Protein AF-A0A1G6QMT1-F1 (afdb_monomer)

Mean predicted aligned error: 10.09 Å

Foldseek 3Di:
DPWPWDQDPVPRFIFGPQPVPDDLPPPDFQKAKDWQDWPPDPDGHLVPPDADFCPDPDPVDDLVNLVVLLVVLVVCVVVVDVVSLLVNLQSQQLNDGPVCNSVSLVVNQVVQQPDDDPRHRQQPTKTKMKIFGDVLLVCLLCVLVVVVVCVVDVCVVVCVVVVVCPPPPPDNVCNVCVVVVSAALDHCLLCLCVQLVPPPWGQWGWYDDHRMIMIIGSLATDGNDDQDDPDPVLVPPFPDRQDPPPPPPPSDGVVVSVVSVRVSSVVVSVVSSQLSDQQNQADPVSGGDSVVSNVSSVVSSVVSVVSSVLSHVSRDPVSVVVDPDDD

Organism: NCBI:txid168276

Structure (mmCIF, N/CA/C/O backbone):
data_AF-A0A1G6QMT1-F1
#
_entry.id   AF-A0A1G6QMT1-F1
#
loop_
_atom_site.group_PDB
_atom_site.id
_atom_site.type_symbol
_atom_site.label_atom_id
_atom_site.label_alt_id
_atom_site.label_comp_id
_atom_site.label_asym_id
_atom_site.label_entity_id
_atom_site.label_seq_id
_atom_site.pdbx_PDB_ins_code
_atom_site.Cartn_x
_atom_site.Cartn_y
_atom_site.Cartn_z
_atom_site.occupancy
_atom_site.B_iso_or_equiv
_atom_site.auth_seq_id
_atom_site.auth_comp_id
_atom_site.auth_asym_id
_atom_site.auth_atom_id
_atom_site.pdbx_PDB_model_num
ATOM 1 N N . MET A 1 1 ? 13.697 -14.774 -17.673 1.00 39.81 1 MET A N 1
ATOM 2 C CA . MET A 1 1 ? 13.373 -13.445 -18.239 1.00 39.81 1 MET A CA 1
ATOM 3 C C . MET A 1 1 ? 12.528 -13.641 -19.491 1.00 39.81 1 MET A C 1
ATOM 5 O O . MET A 1 1 ? 12.946 -14.382 -20.365 1.00 39.81 1 MET A O 1
ATOM 9 N N . GLY A 1 2 ? 11.320 -13.078 -19.556 1.00 44.38 2 GLY A N 1
ATOM 10 C CA . GLY A 1 2 ? 10.372 -13.292 -20.667 1.00 44.38 2 GLY A CA 1
ATOM 11 C C . GLY A 1 2 ? 10.434 -12.242 -21.781 1.00 44.38 2 GLY A C 1
ATOM 12 O O . GLY A 1 2 ? 9.455 -12.088 -22.502 1.00 44.38 2 GLY A O 1
ATOM 13 N N . LEU A 1 3 ? 11.529 -11.483 -21.877 1.00 52.19 3 LEU A N 1
ATOM 14 C CA . LEU A 1 3 ? 11.734 -10.463 -22.904 1.00 52.19 3 LEU A CA 1
ATOM 15 C C . LEU A 1 3 ? 12.542 -11.085 -24.049 1.00 52.19 3 LEU A C 1
ATOM 17 O O . LEU A 1 3 ? 13.695 -11.460 -23.856 1.00 52.19 3 LEU A O 1
ATOM 21 N N . HIS A 1 4 ? 11.943 -11.219 -25.233 1.00 58.94 4 HIS A N 1
ATOM 22 C CA . HIS A 1 4 ? 12.642 -11.649 -26.451 1.00 58.94 4 HIS A CA 1
ATOM 23 C C . HIS A 1 4 ? 13.266 -10.431 -27.156 1.00 58.94 4 HIS A C 1
ATOM 25 O O . HIS A 1 4 ? 12.912 -10.110 -28.290 1.00 58.94 4 HIS A O 1
ATOM 31 N N . GLY A 1 5 ? 14.149 -9.720 -26.449 1.00 63.34 5 GLY A N 1
ATOM 32 C CA . GLY A 1 5 ? 14.930 -8.608 -26.996 1.00 63.34 5 GLY A CA 1
ATOM 33 C C . GLY A 1 5 ? 16.307 -9.077 -27.465 1.00 63.34 5 GLY A C 1
ATOM 34 O O . GLY A 1 5 ? 16.935 -9.904 -26.803 1.00 63.34 5 GLY A O 1
ATOM 35 N N . ARG A 1 6 ? 16.783 -8.558 -28.599 1.00 70.00 6 ARG A N 1
ATOM 36 C CA . ARG A 1 6 ? 18.160 -8.734 -29.080 1.00 70.00 6 ARG A CA 1
ATOM 37 C C . ARG A 1 6 ? 18.739 -7.360 -29.391 1.00 70.00 6 ARG A C 1
ATOM 39 O O . ARG A 1 6 ? 18.113 -6.586 -30.103 1.00 70.00 6 ARG A O 1
ATOM 46 N N . GLN A 1 7 ? 19.934 -7.074 -28.887 1.00 69.00 7 GLN A N 1
ATOM 47 C CA . GLN A 1 7 ? 20.657 -5.874 -29.289 1.00 69.00 7 GLN A CA 1
ATOM 48 C C . GLN A 1 7 ? 21.131 -6.030 -30.740 1.00 69.00 7 GLN A C 1
ATOM 50 O O . GLN A 1 7 ? 21.736 -7.049 -31.094 1.00 69.00 7 GLN A O 1
ATOM 55 N N . ASP A 1 8 ? 20.814 -5.054 -31.582 1.00 71.94 8 ASP A N 1
ATOM 56 C CA . ASP A 1 8 ? 21.337 -4.953 -32.935 1.00 71.94 8 ASP A CA 1
ATOM 57 C C . ASP A 1 8 ? 22.810 -4.507 -32.860 1.00 71.94 8 ASP A C 1
ATOM 59 O O . ASP A 1 8 ? 23.100 -3.410 -32.378 1.00 71.94 8 ASP A O 1
ATOM 63 N N . PRO A 1 9 ? 23.762 -5.343 -33.312 1.00 65.31 9 PRO A N 1
ATOM 64 C CA . PRO A 1 9 ? 25.188 -5.048 -33.205 1.00 65.31 9 PRO A CA 1
ATOM 65 C C . PRO A 1 9 ? 25.651 -3.898 -34.110 1.00 65.31 9 PRO A C 1
ATOM 67 O O . PRO A 1 9 ? 26.757 -3.401 -33.919 1.00 65.31 9 PRO A O 1
ATOM 70 N N . SER A 1 10 ? 24.849 -3.492 -35.099 1.00 68.81 10 SER A N 1
ATOM 71 C CA . SER A 1 10 ? 25.200 -2.421 -36.040 1.00 68.81 10 SER A CA 1
ATOM 72 C C . SER A 1 10 ? 24.786 -1.034 -35.547 1.00 68.81 10 SER A C 1
ATOM 74 O O . SER A 1 10 ? 25.504 -0.062 -35.764 1.00 68.81 10 SER A O 1
ATOM 76 N N . THR A 1 11 ? 23.652 -0.951 -34.852 1.00 73.50 11 THR A N 1
ATOM 77 C CA . THR A 1 11 ? 23.083 0.305 -34.345 1.00 73.50 11 THR A CA 1
ATOM 78 C C . THR A 1 11 ? 23.279 0.479 -32.840 1.00 73.50 11 THR A C 1
ATOM 80 O O . THR A 1 11 ? 23.123 1.582 -32.327 1.00 73.50 11 THR A O 1
ATOM 83 N N . GLY A 1 12 ? 23.600 -0.599 -32.116 1.00 73.62 12 GLY A N 1
ATOM 84 C CA . GLY A 1 12 ? 23.639 -0.622 -30.653 1.00 73.62 12 GLY A CA 1
ATOM 85 C C . GLY A 1 12 ? 22.251 -0.606 -29.999 1.00 73.62 12 GLY A C 1
ATOM 86 O O . GLY A 1 12 ? 22.160 -0.723 -28.776 1.00 73.62 12 GLY A O 1
ATOM 87 N N . LEU A 1 13 ? 21.176 -0.507 -30.790 1.00 71.94 13 LEU A N 1
ATOM 88 C CA . LEU A 1 13 ? 19.800 -0.401 -30.313 1.00 71.94 13 LEU A CA 1
ATOM 89 C C . LEU A 1 13 ? 19.229 -1.768 -29.920 1.00 71.94 13 LEU A C 1
ATOM 91 O O . LEU A 1 13 ? 19.586 -2.807 -30.475 1.00 71.94 13 LEU A O 1
ATOM 95 N N . TRP A 1 14 ? 18.303 -1.781 -28.962 1.00 73.06 14 TRP A N 1
ATOM 96 C CA . TRP A 1 14 ? 17.579 -2.994 -28.584 1.00 73.06 14 TRP A CA 1
ATOM 97 C C . TRP A 1 14 ? 16.384 -3.210 -29.513 1.00 73.06 14 TRP A C 1
ATOM 99 O O . TRP A 1 14 ? 15.388 -2.490 -29.429 1.00 73.06 14 TRP A O 1
ATOM 109 N N . ALA A 1 15 ? 16.462 -4.237 -30.359 1.00 67.56 15 ALA A N 1
ATOM 110 C CA . ALA A 1 15 ? 15.329 -4.714 -31.136 1.00 67.56 15 ALA A CA 1
ATOM 111 C C . ALA A 1 15 ? 14.490 -5.651 -30.262 1.00 67.56 15 ALA A C 1
ATOM 113 O O . ALA A 1 15 ? 14.956 -6.709 -29.816 1.00 67.56 15 ALA A O 1
ATOM 114 N N . ILE A 1 16 ? 13.242 -5.275 -30.005 1.00 68.00 16 ILE A N 1
ATOM 115 C CA . ILE A 1 16 ? 12.288 -6.127 -29.297 1.00 68.00 16 ILE A CA 1
ATOM 116 C C . ILE A 1 16 ? 11.383 -6.730 -30.358 1.00 68.00 16 ILE A C 1
ATOM 118 O O . ILE A 1 16 ? 10.778 -6.005 -31.141 1.00 68.00 16 ILE A O 1
ATOM 122 N N . ARG A 1 17 ? 11.317 -8.067 -30.437 1.00 62.12 17 ARG A N 1
ATOM 123 C CA . ARG A 1 17 ? 10.408 -8.699 -31.398 1.00 62.12 17 ARG A CA 1
ATOM 124 C C . ARG A 1 17 ? 8.986 -8.272 -31.084 1.00 62.12 17 ARG A C 1
ATOM 126 O O . ARG A 1 17 ? 8.471 -8.586 -30.011 1.00 62.12 17 ARG A O 1
ATOM 133 N N . ASP A 1 18 ? 8.382 -7.611 -32.057 1.00 50.91 18 ASP A N 1
ATOM 134 C CA . ASP A 1 18 ? 7.022 -7.131 -31.968 1.00 50.91 18 ASP A CA 1
ATOM 135 C C . ASP A 1 18 ? 6.084 -8.329 -31.797 1.00 50.91 18 ASP A C 1
ATOM 137 O O . ASP A 1 18 ? 5.982 -9.213 -32.655 1.00 50.91 18 ASP A O 1
ATOM 141 N N . THR A 1 19 ? 5.451 -8.425 -30.632 1.00 50.41 19 THR A N 1
ATOM 142 C CA . THR A 1 19 ? 4.500 -9.500 -30.330 1.00 50.41 19 THR A CA 1
ATOM 143 C C . THR A 1 19 ? 3.077 -8.999 -30.508 1.00 50.41 19 THR A C 1
ATOM 145 O O . THR A 1 19 ? 2.226 -9.236 -29.659 1.00 50.41 19 THR A O 1
ATOM 148 N N . ILE A 1 20 ? 2.800 -8.378 -31.662 1.00 47.97 20 ILE A N 1
ATOM 149 C CA . ILE A 1 20 ? 1.477 -7.859 -32.071 1.00 47.97 20 ILE A CA 1
ATOM 150 C C . ILE A 1 20 ? 0.352 -8.918 -31.930 1.00 47.97 20 ILE A C 1
ATOM 152 O O . ILE A 1 20 ? -0.824 -8.578 -31.871 1.00 47.97 20 ILE A O 1
ATOM 156 N N . TYR A 1 21 ? 0.685 -10.211 -31.798 1.00 43.28 21 TYR A N 1
ATOM 157 C CA . TYR A 1 21 ? -0.275 -11.316 -31.679 1.00 43.28 21 TYR A CA 1
ATOM 158 C C . TYR A 1 21 ? -0.189 -12.177 -30.411 1.00 43.28 21 TYR A C 1
ATOM 160 O O . TYR A 1 21 ? -0.854 -13.219 -30.351 1.00 43.28 21 TYR A O 1
ATOM 168 N N . ARG A 1 22 ? 0.569 -11.810 -29.366 1.00 44.41 22 ARG A N 1
ATOM 169 C CA . ARG A 1 22 ? 0.393 -12.533 -28.095 1.00 44.41 22 ARG A CA 1
ATOM 170 C C . ARG A 1 22 ? -0.903 -12.058 -27.449 1.00 44.41 22 ARG A C 1
ATOM 172 O O . ARG A 1 22 ? -0.971 -10.954 -26.923 1.00 44.41 22 ARG A O 1
ATOM 179 N N . ARG A 1 23 ? -1.922 -12.934 -27.431 1.00 45.25 23 ARG A N 1
ATOM 180 C CA . ARG A 1 23 ? -2.990 -12.847 -26.420 1.00 45.25 23 ARG A CA 1
ATOM 181 C C . ARG A 1 23 ? -2.307 -12.558 -25.077 1.00 45.25 23 ARG A C 1
ATOM 183 O O . ARG A 1 23 ? -1.314 -13.246 -24.805 1.00 45.25 23 ARG A O 1
ATOM 190 N N . PRO A 1 24 ? -2.800 -11.594 -24.271 1.00 49.00 24 PRO A N 1
ATOM 191 C CA . PRO A 1 24 ? -2.249 -11.339 -22.947 1.00 49.00 24 PRO A CA 1
ATOM 192 C C . PRO A 1 24 ? -2.094 -12.695 -22.279 1.00 49.00 24 PRO A C 1
ATOM 194 O O . PRO A 1 24 ? -3.071 -13.446 -22.218 1.00 49.00 24 PRO A O 1
ATOM 197 N N . SER A 1 25 ? -0.864 -13.091 -21.937 1.00 46.66 25 SER A N 1
ATOM 198 C CA . SER A 1 25 ? -0.653 -14.439 -21.426 1.00 46.66 25 SER A CA 1
ATOM 199 C C . SER A 1 25 ? -1.450 -14.536 -20.134 1.00 46.66 25 SER A C 1
ATOM 201 O O . SER A 1 25 ? -1.063 -13.958 -19.121 1.00 46.66 25 SER A O 1
ATOM 203 N N . THR A 1 26 ? -2.560 -15.263 -20.172 1.00 50.44 26 THR A N 1
ATOM 204 C CA . THR A 1 26 ? -3.472 -15.505 -19.049 1.00 50.44 26 THR A CA 1
ATOM 205 C C . THR A 1 26 ? -2.805 -16.271 -17.907 1.00 50.44 26 THR A C 1
ATOM 207 O O . THR A 1 26 ? -3.453 -16.623 -16.931 1.00 50.44 26 THR A O 1
ATOM 210 N N . THR A 1 27 ? -1.516 -16.583 -18.024 1.00 57.94 27 THR A N 1
ATOM 211 C CA . THR A 1 27 ? -0.855 -17.577 -17.195 1.00 57.94 27 THR A CA 1
ATOM 212 C C . THR A 1 27 ? -0.189 -17.023 -15.945 1.00 57.94 27 THR A C 1
ATOM 214 O O . THR A 1 27 ? 0.014 -17.814 -15.032 1.00 57.94 27 THR A O 1
ATOM 217 N N . ARG A 1 28 ? 0.152 -15.725 -15.844 1.00 75.88 28 ARG A N 1
ATOM 218 C CA . ARG A 1 28 ? 0.701 -15.174 -14.587 1.00 75.88 28 ARG A CA 1
ATOM 219 C C . ARG A 1 28 ? 0.412 -13.688 -14.391 1.00 75.88 28 ARG A C 1
ATOM 221 O O . ARG A 1 28 ? 0.932 -12.873 -15.154 1.00 75.88 28 ARG A O 1
ATOM 228 N N . LYS A 1 29 ? -0.317 -13.381 -13.318 1.00 89.62 29 LYS A N 1
ATOM 229 C CA . LYS A 1 29 ? -0.587 -12.027 -12.823 1.00 89.62 29 LYS A CA 1
ATOM 230 C C . LYS A 1 29 ? 0.722 -11.299 -12.479 1.00 89.62 29 LYS A C 1
ATOM 232 O O . LYS A 1 29 ? 1.699 -11.936 -12.081 1.00 89.62 29 LYS A O 1
ATOM 237 N N . LEU A 1 30 ? 0.762 -9.994 -12.714 1.00 91.19 30 LEU A N 1
ATOM 238 C CA . LEU A 1 30 ? 1.803 -9.059 -12.279 1.00 91.19 30 LEU A CA 1
ATOM 239 C C . LEU A 1 30 ? 1.462 -8.443 -10.922 1.00 91.19 30 LEU A C 1
ATOM 241 O O . LEU A 1 30 ? 2.374 -8.110 -10.169 1.00 91.19 30 LEU A O 1
ATOM 245 N N . VAL A 1 31 ? 0.169 -8.309 -10.629 1.00 93.19 31 VAL A N 1
ATOM 246 C CA . VAL A 1 31 ? -0.351 -7.898 -9.324 1.00 93.19 31 VAL A CA 1
ATOM 247 C C . VAL A 1 31 ? -1.424 -8.884 -8.887 1.00 93.19 31 VAL A C 1
ATOM 249 O O . VAL A 1 31 ? -2.298 -9.256 -9.674 1.00 93.19 31 VAL A O 1
ATOM 252 N N . GLU A 1 32 ? -1.382 -9.310 -7.633 1.00 94.56 32 GLU A N 1
ATOM 253 C CA . GLU A 1 32 ? -2.393 -10.196 -7.067 1.00 94.56 32 GLU A CA 1
ATOM 254 C C . GLU A 1 32 ? -2.820 -9.752 -5.670 1.00 94.56 32 GLU A C 1
ATOM 256 O O . GLU A 1 32 ? -2.065 -9.110 -4.947 1.00 94.56 32 GLU A O 1
ATOM 261 N N . ALA A 1 33 ? -4.058 -10.088 -5.314 1.00 95.50 33 ALA A N 1
ATOM 262 C CA . ALA A 1 33 ? -4.591 -9.949 -3.972 1.00 95.50 33 ALA A CA 1
ATOM 263 C C . ALA A 1 33 ? -4.901 -11.340 -3.419 1.00 95.50 33 ALA A C 1
ATOM 265 O O . ALA A 1 33 ? -5.398 -12.216 -4.136 1.00 95.50 33 ALA A O 1
ATOM 266 N N . LYS A 1 34 ? -4.588 -11.544 -2.141 1.00 95.81 34 LYS A N 1
ATOM 267 C CA . LYS A 1 34 ? -4.913 -12.743 -1.367 1.00 95.81 34 LYS A CA 1
ATOM 268 C C . LYS A 1 34 ? -5.550 -12.309 -0.059 1.00 95.81 34 LYS A C 1
ATOM 270 O O . LYS A 1 34 ? -5.013 -11.452 0.633 1.00 95.81 34 LYS A O 1
ATOM 275 N N . THR A 1 35 ? -6.670 -12.915 0.314 1.00 96.88 35 THR A N 1
ATOM 276 C CA . THR A 1 35 ? -7.230 -12.716 1.657 1.00 96.88 35 THR A CA 1
ATOM 277 C C . THR A 1 35 ? -6.522 -13.660 2.622 1.00 96.88 35 THR A C 1
ATOM 279 O O . THR A 1 35 ? -6.545 -14.872 2.420 1.00 96.88 35 THR A O 1
ATOM 282 N N . LEU A 1 36 ? -5.877 -13.096 3.641 1.00 97.44 36 LEU A N 1
ATOM 283 C CA . LEU A 1 36 ? -5.118 -13.828 4.653 1.00 97.44 36 LEU A CA 1
ATOM 284 C C . LEU A 1 36 ? -6.015 -14.231 5.822 1.00 97.44 36 LEU A C 1
ATOM 286 O O . LEU A 1 36 ? -5.960 -15.361 6.286 1.00 97.44 36 LEU A O 1
ATOM 290 N N . ALA A 1 37 ? -6.864 -13.322 6.293 1.00 97.25 37 ALA A N 1
ATOM 291 C CA . ALA A 1 37 ? -7.776 -13.579 7.400 1.00 97.25 37 ALA A CA 1
ATOM 292 C C . ALA A 1 37 ? -9.065 -12.788 7.195 1.00 97.25 37 ALA A C 1
ATOM 294 O O . ALA A 1 37 ? -9.025 -11.644 6.753 1.00 97.25 37 ALA A O 1
ATOM 295 N N . ALA A 1 38 ? -10.211 -13.391 7.490 1.00 95.25 38 ALA A N 1
ATOM 296 C CA . ALA A 1 38 ? -11.500 -12.713 7.453 1.00 95.25 38 ALA A CA 1
ATOM 297 C C . ALA A 1 38 ? -12.540 -13.510 8.256 1.00 95.25 38 ALA A C 1
ATOM 299 O O . ALA A 1 38 ? -12.370 -14.722 8.405 1.00 95.25 38 ALA A O 1
ATOM 300 N N . PRO A 1 39 ? -13.649 -12.893 8.706 1.00 92.44 39 PRO A N 1
ATOM 301 C CA . PRO A 1 39 ? -14.692 -13.590 9.462 1.00 92.44 39 PRO A CA 1
ATOM 302 C C . PRO A 1 39 ? -15.373 -14.724 8.683 1.00 92.44 39 PRO A C 1
ATOM 304 O O . PRO A 1 39 ? -15.884 -15.664 9.282 1.00 92.44 39 PRO A O 1
ATOM 307 N N . TRP A 1 40 ? -15.387 -14.638 7.347 1.00 92.50 40 TRP A N 1
ATOM 308 C CA . TRP A 1 40 ? -15.987 -15.645 6.462 1.00 92.50 40 TRP A CA 1
ATOM 309 C C . TRP A 1 40 ? -15.009 -16.737 6.011 1.00 92.50 40 TRP A C 1
ATOM 311 O O . TRP A 1 40 ? -15.414 -17.665 5.308 1.00 92.50 40 TRP A O 1
ATOM 321 N N . LEU A 1 41 ? -13.725 -16.637 6.367 1.00 92.62 41 LEU A N 1
ATOM 322 C CA . LEU A 1 41 ? -12.754 -17.692 6.094 1.00 92.62 41 LEU A CA 1
ATOM 323 C C . LEU A 1 41 ? -12.788 -18.742 7.201 1.00 92.62 41 LEU A C 1
ATOM 325 O O . LEU A 1 41 ? -12.988 -18.434 8.371 1.00 92.62 41 LEU A O 1
ATOM 329 N N . ARG A 1 42 ? -12.570 -20.002 6.812 1.00 92.19 42 ARG A N 1
ATOM 330 C CA . ARG A 1 42 ? -12.505 -21.121 7.756 1.00 92.19 42 ARG A CA 1
ATOM 331 C C . ARG A 1 42 ? -11.281 -21.024 8.665 1.00 92.19 42 ARG A C 1
ATOM 333 O O . ARG A 1 42 ? -11.404 -21.252 9.860 1.00 92.19 42 ARG A O 1
ATOM 340 N N . ASP A 1 43 ? -10.137 -20.694 8.071 1.00 94.06 43 ASP A N 1
ATOM 341 C CA . ASP A 1 43 ? -8.836 -20.659 8.728 1.00 94.06 43 ASP A CA 1
ATOM 342 C C . ASP A 1 43 ? -8.078 -19.396 8.297 1.00 94.06 43 ASP A C 1
ATOM 344 O O . ASP A 1 43 ? -8.199 -18.948 7.151 1.00 94.06 43 ASP A O 1
ATOM 348 N N . GLU A 1 44 ? -7.297 -18.831 9.217 1.00 96.44 44 GLU A N 1
ATOM 349 C CA . GLU A 1 44 ? -6.362 -17.736 8.945 1.00 96.44 44 GLU A CA 1
ATOM 350 C C . GLU A 1 44 ? -5.137 -18.308 8.197 1.00 96.44 44 GLU A C 1
ATOM 352 O O . GLU A 1 44 ? -4.607 -19.359 8.557 1.00 96.44 44 GLU A O 1
ATOM 357 N N . ARG A 1 45 ? -4.712 -17.650 7.116 1.00 95.88 45 ARG A N 1
ATOM 358 C CA . ARG A 1 45 ? -3.743 -18.136 6.119 1.00 95.88 45 ARG A CA 1
ATOM 359 C C . ARG A 1 45 ? -2.545 -17.200 5.960 1.00 95.88 45 ARG A C 1
ATOM 361 O O . ARG A 1 45 ? -2.194 -16.789 4.854 1.00 95.88 45 ARG A O 1
ATOM 368 N N . PHE A 1 46 ? -1.921 -16.831 7.077 1.00 95.94 46 PHE A N 1
ATOM 369 C CA . PHE A 1 46 ? -0.707 -16.003 7.071 1.00 95.94 46 PHE A CA 1
ATOM 370 C C . PHE A 1 46 ? 0.501 -16.725 6.441 1.00 95.94 46 PHE A C 1
ATOM 372 O O . PHE A 1 46 ? 1.411 -16.067 5.951 1.00 95.94 46 PHE A O 1
ATOM 379 N N . ASP A 1 47 ? 0.441 -18.058 6.316 1.00 93.31 47 ASP A N 1
ATOM 380 C CA . ASP A 1 47 ? 1.390 -18.886 5.556 1.00 93.31 47 ASP A CA 1
ATOM 381 C C . ASP A 1 47 ? 1.491 -18.511 4.067 1.00 93.31 47 ASP A C 1
ATOM 383 O O . ASP A 1 47 ? 2.450 -18.882 3.398 1.00 93.31 47 ASP A O 1
ATOM 387 N N . LEU A 1 48 ? 0.505 -17.783 3.531 1.00 92.06 48 LEU A N 1
ATOM 388 C CA . LEU A 1 48 ? 0.494 -17.319 2.142 1.00 92.06 48 LEU A CA 1
ATOM 389 C C . LEU A 1 48 ? 1.323 -16.048 1.908 1.00 92.06 48 LEU A C 1
ATOM 391 O O . LEU A 1 48 ? 1.380 -15.570 0.768 1.00 92.06 48 LEU A O 1
ATOM 395 N N . ILE A 1 49 ? 1.918 -15.477 2.960 1.00 91.88 49 ILE A N 1
ATOM 396 C CA . ILE A 1 49 ? 2.834 -14.344 2.847 1.00 91.88 49 ILE A CA 1
ATOM 397 C C . ILE A 1 49 ? 4.163 -14.861 2.298 1.00 91.88 49 ILE A C 1
ATOM 399 O O . ILE A 1 49 ? 5.013 -15.359 3.024 1.00 91.88 49 ILE A O 1
ATOM 403 N N . ASP A 1 50 ? 4.310 -14.722 0.986 1.00 88.25 50 ASP A N 1
ATOM 404 C CA . ASP A 1 50 ? 5.531 -15.003 0.240 1.00 88.25 50 ASP A CA 1
ATOM 405 C C . ASP A 1 50 ? 5.963 -13.696 -0.426 1.00 88.25 50 ASP A C 1
ATOM 407 O O . ASP A 1 50 ? 5.489 -13.334 -1.509 1.00 88.25 50 ASP A O 1
ATOM 411 N N . LEU A 1 51 ? 6.756 -12.916 0.307 1.00 84.06 51 LEU A N 1
ATOM 412 C CA . LEU A 1 51 ? 7.297 -11.642 -0.146 1.00 84.06 51 LEU A CA 1
ATOM 413 C C . LEU A 1 51 ? 8.818 -11.752 -0.243 1.00 84.06 51 LEU A C 1
ATOM 415 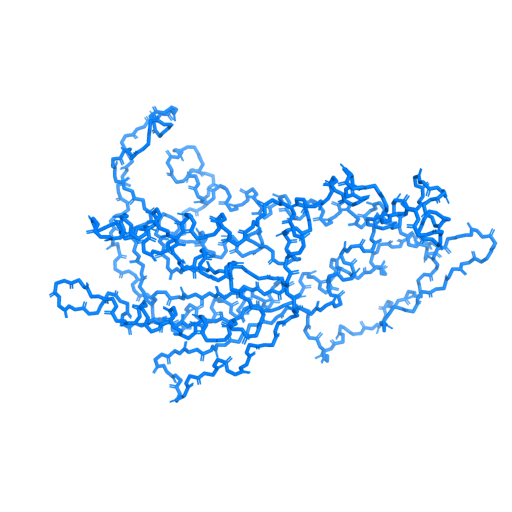O O . LEU A 1 51 ? 9.437 -12.408 0.594 1.00 84.06 51 LEU A O 1
ATOM 419 N N . PRO A 1 52 ? 9.433 -11.108 -1.246 1.00 78.38 52 PRO A N 1
ATOM 420 C CA . PRO A 1 52 ? 10.878 -11.086 -1.353 1.00 78.38 52 PRO A CA 1
ATOM 421 C C . PRO A 1 52 ? 11.494 -10.376 -0.141 1.00 78.38 52 PRO A C 1
ATOM 423 O O . PRO A 1 52 ? 10.856 -9.485 0.434 1.00 78.38 52 PRO A O 1
ATOM 426 N N . PRO A 1 53 ? 12.732 -10.748 0.219 1.00 76.12 53 PRO A N 1
ATOM 427 C CA . PRO A 1 53 ? 13.414 -10.148 1.345 1.00 76.12 53 PRO A CA 1
ATOM 428 C C . PRO A 1 53 ? 13.577 -8.633 1.160 1.00 76.12 53 PRO A C 1
ATOM 430 O O . PRO A 1 53 ? 13.895 -8.150 0.068 1.00 76.12 53 PRO A O 1
ATOM 433 N N . GLN A 1 54 ? 13.319 -7.899 2.235 1.00 70.88 54 GLN A N 1
ATOM 434 C CA . GLN A 1 54 ? 13.450 -6.460 2.405 1.00 70.88 54 GLN A CA 1
ATOM 435 C C . GLN A 1 54 ? 14.343 -6.180 3.621 1.00 70.88 54 GLN A C 1
ATOM 437 O O . GLN A 1 54 ? 14.087 -5.244 4.376 1.00 70.88 54 GLN A O 1
ATOM 442 N N . ASP A 1 55 ? 15.389 -6.970 3.847 1.00 58.38 55 ASP A N 1
ATOM 443 C CA . ASP A 1 55 ? 16.458 -6.558 4.750 1.00 58.38 55 ASP A CA 1
ATOM 444 C C . ASP A 1 55 ? 17.062 -5.248 4.207 1.00 58.38 55 ASP A C 1
ATOM 446 O O . ASP A 1 55 ? 17.804 -5.202 3.223 1.00 58.38 55 ASP A O 1
ATOM 450 N N . LEU A 1 56 ? 16.595 -4.140 4.786 1.00 50.41 56 LEU A N 1
ATOM 451 C CA . LEU A 1 56 ? 16.879 -2.782 4.353 1.00 50.41 56 LEU A CA 1
ATOM 452 C C . LEU A 1 56 ? 18.343 -2.459 4.663 1.00 50.41 56 LEU A C 1
ATOM 454 O O . LEU A 1 56 ? 18.667 -2.064 5.777 1.00 50.41 56 LEU A O 1
ATOM 458 N N . GLU A 1 57 ? 19.212 -2.470 3.657 1.00 49.38 57 GLU A N 1
ATOM 459 C CA . GLU A 1 57 ? 20.434 -1.651 3.682 1.00 49.38 57 GLU A CA 1
ATOM 460 C C . GLU A 1 57 ? 20.083 -0.189 3.329 1.00 49.38 57 GLU A C 1
ATOM 462 O O . GLU A 1 57 ? 20.657 0.415 2.424 1.00 49.38 57 GLU A O 1
ATOM 467 N N . SER A 1 58 ? 19.068 0.387 3.989 1.00 52.56 58 SER A N 1
ATOM 468 C CA . SER A 1 58 ? 18.742 1.807 3.832 1.00 52.56 58 SER A CA 1
ATOM 469 C C . SER A 1 58 ? 19.442 2.602 4.932 1.00 52.56 58 SER A C 1
ATOM 471 O O . SER A 1 58 ? 19.069 2.461 6.097 1.00 52.56 58 SER A O 1
ATOM 473 N N . PRO A 1 59 ? 20.402 3.488 4.609 1.00 48.53 59 PRO A N 1
ATOM 474 C CA . PRO A 1 59 ? 21.080 4.298 5.622 1.00 48.53 59 PRO A CA 1
ATOM 475 C C . PRO A 1 59 ? 20.137 5.264 6.364 1.00 48.53 59 PRO A C 1
ATOM 477 O O . PRO A 1 59 ? 20.527 5.825 7.383 1.00 48.53 59 PRO A O 1
ATOM 480 N N . ALA A 1 60 ? 18.905 5.459 5.877 1.00 54.22 60 ALA A N 1
ATOM 481 C CA . ALA A 1 60 ? 17.917 6.358 6.471 1.00 54.22 60 ALA A CA 1
ATOM 482 C C . ALA A 1 60 ? 17.018 5.708 7.542 1.00 54.22 60 ALA A C 1
ATOM 484 O O . ALA A 1 60 ? 16.375 6.433 8.297 1.00 54.22 60 ALA A O 1
ATOM 485 N N . ALA A 1 61 ? 16.939 4.376 7.614 1.00 65.44 61 ALA A N 1
ATOM 486 C CA . ALA A 1 61 ? 16.017 3.676 8.510 1.00 65.44 61 ALA A CA 1
ATOM 487 C C . ALA A 1 61 ? 16.758 2.587 9.297 1.00 65.44 61 ALA A C 1
ATOM 489 O O . ALA A 1 61 ? 16.855 1.447 8.849 1.00 65.44 61 ALA A O 1
ATOM 490 N N . THR A 1 62 ? 17.305 2.955 10.460 1.00 75.62 62 THR A N 1
ATOM 491 C CA . THR A 1 62 ? 17.987 2.012 11.357 1.00 75.62 62 THR A CA 1
ATOM 492 C C . THR A 1 62 ? 16.997 1.310 12.290 1.00 75.62 62 THR A C 1
ATOM 494 O O . THR A 1 62 ? 15.885 1.793 12.517 1.00 75.62 62 THR A O 1
ATOM 497 N N . GLU A 1 63 ? 17.399 0.170 12.858 1.00 81.25 63 GLU A N 1
ATOM 498 C CA . GLU A 1 63 ? 16.598 -0.557 13.855 1.00 81.25 63 GLU A CA 1
ATOM 499 C C . GLU A 1 63 ? 16.291 0.341 15.069 1.00 81.25 63 GLU A C 1
ATOM 501 O O . GLU A 1 63 ? 15.152 0.384 15.537 1.00 81.25 63 GLU A O 1
ATOM 506 N N . GLU A 1 64 ? 17.252 1.170 15.495 1.00 85.56 64 GLU A N 1
ATOM 507 C CA . GLU A 1 64 ? 17.064 2.125 16.592 1.00 85.56 64 GLU A CA 1
ATOM 508 C C . GLU A 1 64 ? 16.022 3.206 16.276 1.00 85.56 64 GLU A C 1
ATOM 510 O O . GLU A 1 64 ? 15.268 3.597 17.170 1.00 85.56 64 GLU A O 1
ATOM 515 N N . ALA A 1 65 ? 15.951 3.675 15.024 1.00 85.56 65 ALA A N 1
ATOM 516 C CA . ALA A 1 65 ? 14.964 4.668 14.602 1.00 85.56 65 ALA A CA 1
ATOM 517 C C . ALA A 1 65 ? 13.537 4.099 14.668 1.00 85.56 65 ALA A C 1
ATOM 519 O O . ALA A 1 65 ? 12.627 4.760 15.173 1.00 85.56 65 ALA A O 1
ATOM 520 N N . PHE A 1 66 ? 13.343 2.848 14.232 1.00 87.06 66 PHE A N 1
ATOM 521 C CA . PHE A 1 66 ? 12.057 2.163 14.388 1.00 87.06 66 PHE A CA 1
ATOM 522 C C . PHE A 1 66 ? 11.703 1.945 15.861 1.00 87.06 66 PHE A C 1
ATOM 524 O O . PHE A 1 66 ? 10.550 2.136 16.242 1.00 87.06 66 PHE A O 1
ATOM 531 N N . ASP A 1 67 ? 12.668 1.592 16.709 1.00 90.00 67 ASP A N 1
ATOM 532 C CA . ASP A 1 67 ? 12.428 1.405 18.143 1.00 90.00 67 ASP A CA 1
ATOM 533 C C . ASP A 1 67 ? 12.115 2.711 18.883 1.00 90.00 67 ASP A C 1
ATOM 535 O O . ASP A 1 67 ? 11.334 2.720 19.840 1.00 90.00 67 ASP A O 1
ATOM 539 N N . GLU A 1 68 ? 12.702 3.832 18.467 1.00 91.25 68 GLU A N 1
ATOM 540 C CA . GLU A 1 68 ? 12.329 5.159 18.959 1.00 91.25 68 GLU A CA 1
ATOM 541 C C . GLU A 1 68 ? 10.911 5.548 18.541 1.00 91.25 68 GLU A C 1
ATOM 543 O O . GLU A 1 68 ? 10.104 5.928 19.398 1.00 91.25 68 GLU A O 1
ATOM 548 N N . GLU A 1 69 ? 10.575 5.368 17.265 1.00 91.94 69 GLU A N 1
ATOM 549 C CA . GLU A 1 69 ? 9.237 5.656 16.750 1.00 91.94 69 GLU A CA 1
ATOM 550 C C . GLU A 1 69 ? 8.176 4.784 17.442 1.00 91.94 69 GLU A C 1
ATOM 552 O O . GLU A 1 69 ? 7.156 5.293 17.911 1.00 91.94 69 GLU A O 1
ATOM 557 N N . ARG A 1 70 ? 8.445 3.483 17.626 1.00 93.12 70 ARG A N 1
ATOM 558 C CA . ARG A 1 70 ? 7.591 2.557 18.395 1.00 93.12 70 ARG A CA 1
ATOM 559 C C . ARG A 1 70 ? 7.326 3.066 19.812 1.00 93.12 70 ARG A C 1
ATOM 561 O O . ARG A 1 70 ? 6.170 3.108 20.236 1.00 93.12 70 ARG A O 1
ATOM 568 N N . ARG A 1 71 ? 8.366 3.501 20.535 1.00 94.50 71 ARG A N 1
ATOM 569 C CA . ARG A 1 71 ? 8.229 4.049 21.899 1.00 94.50 71 ARG A CA 1
ATOM 570 C C . ARG A 1 71 ? 7.351 5.301 21.926 1.00 94.50 71 ARG A C 1
ATOM 572 O O . ARG A 1 71 ? 6.469 5.400 22.782 1.00 94.50 71 ARG A O 1
ATOM 579 N N . SER A 1 72 ? 7.560 6.221 20.985 1.00 94.25 72 SER A N 1
ATOM 580 C CA . SER A 1 72 ? 6.750 7.439 20.825 1.00 94.25 72 SER A CA 1
ATOM 581 C C . SER A 1 72 ? 5.273 7.110 20.565 1.00 94.25 72 SER A C 1
ATOM 583 O O . SER A 1 72 ? 4.367 7.653 21.209 1.00 94.25 72 SER A O 1
ATOM 585 N N . VAL A 1 73 ? 5.013 6.148 19.678 1.00 94.38 73 VAL A N 1
ATOM 586 C CA . VAL A 1 73 ? 3.663 5.668 19.364 1.00 94.38 73 VAL A CA 1
ATOM 587 C C . VAL A 1 73 ? 3.000 5.012 20.581 1.00 94.38 73 VAL A C 1
ATOM 589 O O . VAL A 1 73 ? 1.850 5.330 20.890 1.00 94.38 73 VAL A O 1
ATOM 592 N N . ASP A 1 74 ? 3.719 4.188 21.344 1.00 94.75 74 ASP A N 1
ATOM 593 C CA . ASP A 1 74 ? 3.187 3.513 22.539 1.00 94.75 74 ASP A CA 1
ATOM 594 C C . ASP A 1 74 ? 2.806 4.486 23.661 1.00 94.75 74 ASP A C 1
ATOM 596 O O . ASP A 1 74 ? 1.875 4.233 24.435 1.00 94.75 74 ASP A O 1
ATOM 600 N N . GLU A 1 75 ? 3.507 5.613 23.786 1.00 95.06 75 GLU A N 1
ATOM 601 C CA . GLU A 1 75 ? 3.120 6.683 24.710 1.00 95.06 75 GLU A CA 1
ATOM 602 C C . GLU A 1 75 ? 1.797 7.339 24.316 1.00 95.06 75 GLU A C 1
ATOM 604 O O . GLU A 1 75 ? 0.971 7.631 25.186 1.00 95.06 75 GLU A O 1
ATOM 609 N N . ARG A 1 76 ? 1.568 7.546 23.017 1.00 93.94 76 ARG A N 1
ATOM 610 C CA . ARG A 1 76 ? 0.312 8.105 22.500 1.00 93.94 76 ARG A CA 1
ATO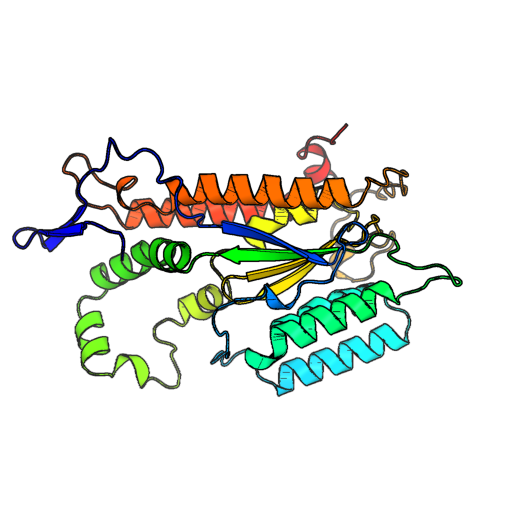M 611 C C . ARG A 1 76 ? -0.844 7.117 22.638 1.00 93.94 76 ARG A C 1
ATOM 613 O O . ARG A 1 76 ? -1.918 7.512 23.091 1.00 93.94 76 ARG A O 1
ATOM 620 N N . ILE A 1 77 ? -0.615 5.833 22.360 1.00 93.25 77 ILE A N 1
ATOM 621 C CA . ILE A 1 77 ? -1.614 4.768 22.560 1.00 93.25 77 ILE A CA 1
ATOM 622 C C . ILE A 1 77 ? -2.064 4.718 24.023 1.00 93.25 77 ILE A C 1
ATOM 624 O O . ILE A 1 77 ? -3.262 4.681 24.297 1.00 93.25 77 ILE A O 1
ATOM 628 N N . ARG A 1 78 ? -1.129 4.807 24.982 1.00 92.38 78 ARG A N 1
ATOM 629 C CA . ARG A 1 78 ? -1.449 4.855 26.423 1.00 92.38 78 ARG A CA 1
ATOM 630 C C . ARG A 1 78 ? -2.326 6.048 26.820 1.00 92.38 78 ARG A C 1
ATOM 632 O O . ARG A 1 78 ? -3.003 5.982 27.842 1.00 92.38 78 ARG A O 1
ATOM 639 N N . ARG A 1 79 ? -2.337 7.121 26.025 1.00 91.81 79 ARG A N 1
ATOM 640 C CA . ARG A 1 79 ? -3.213 8.293 26.200 1.00 91.81 79 ARG A CA 1
ATOM 641 C C . ARG A 1 79 ? -4.562 8.155 25.479 1.00 91.81 79 ARG A C 1
ATOM 643 O O . ARG A 1 79 ? -5.343 9.100 25.500 1.00 91.81 79 ARG A O 1
ATOM 650 N N . GLY A 1 80 ? -4.839 7.008 24.858 1.00 87.81 80 GLY A N 1
ATOM 651 C CA . GLY A 1 80 ? -6.082 6.739 24.132 1.00 87.81 80 GLY A CA 1
ATOM 652 C C . GLY A 1 80 ? -6.106 7.268 22.694 1.00 87.81 80 GLY A C 1
ATOM 653 O O . GLY A 1 80 ? -7.184 7.448 22.133 1.00 87.81 80 GLY A O 1
ATOM 654 N N . ASP A 1 81 ? -4.947 7.541 22.087 1.00 89.88 81 ASP A N 1
ATOM 655 C CA . ASP A 1 81 ? -4.866 8.011 20.701 1.00 89.88 81 ASP A CA 1
ATOM 656 C C . ASP A 1 81 ? -5.058 6.851 19.705 1.00 89.88 81 ASP A C 1
ATOM 658 O O . ASP A 1 81 ? -4.139 6.072 19.437 1.00 89.88 81 ASP A O 1
ATOM 662 N N . LEU A 1 82 ? -6.262 6.747 19.132 1.00 89.25 82 LEU A N 1
ATOM 663 C CA . LEU A 1 82 ? -6.583 5.739 18.116 1.00 89.25 82 LEU A CA 1
ATOM 664 C C . LEU A 1 82 ? -5.725 5.892 16.852 1.00 89.25 82 LEU A C 1
ATOM 666 O O . LEU A 1 82 ? -5.345 4.889 16.255 1.00 89.25 82 LEU A O 1
ATOM 670 N N . ALA A 1 83 ? -5.390 7.118 16.441 1.00 90.31 83 ALA A N 1
ATOM 671 C CA . ALA A 1 83 ? -4.560 7.325 15.258 1.00 90.31 83 ALA A CA 1
ATOM 672 C C . ALA A 1 83 ? -3.147 6.772 15.483 1.00 90.31 83 ALA A C 1
ATOM 674 O O . ALA A 1 83 ? -2.581 6.171 14.575 1.00 90.31 83 ALA A O 1
ATOM 675 N N . ALA A 1 84 ? -2.613 6.890 16.703 1.00 92.62 84 ALA A N 1
ATOM 676 C CA . ALA A 1 84 ? -1.352 6.252 17.073 1.00 92.62 84 ALA A CA 1
ATOM 677 C C . ALA A 1 84 ? -1.447 4.717 17.038 1.00 92.62 84 ALA A C 1
ATOM 679 O O . ALA A 1 84 ? -0.560 4.070 16.488 1.00 92.62 84 ALA A O 1
ATOM 680 N N . ALA A 1 85 ? -2.539 4.130 17.545 1.00 92.00 85 ALA A N 1
ATOM 681 C CA . ALA A 1 85 ? -2.765 2.679 17.491 1.00 92.00 85 ALA A CA 1
ATOM 682 C C . ALA A 1 85 ? -2.826 2.141 16.052 1.00 92.00 85 ALA A C 1
ATOM 684 O O . ALA A 1 85 ? -2.306 1.069 15.756 1.00 92.00 85 ALA A O 1
ATOM 685 N N . LEU A 1 86 ? -3.436 2.901 15.144 1.00 93.88 86 LEU A N 1
ATOM 686 C CA . LEU A 1 86 ? -3.515 2.559 13.726 1.00 93.88 86 LEU A CA 1
ATOM 687 C C . LEU A 1 86 ? -2.186 2.790 13.000 1.00 93.88 86 LEU A C 1
ATOM 689 O O . LEU A 1 86 ? -1.791 1.971 12.180 1.00 93.88 86 LEU A O 1
ATOM 693 N N . TYR A 1 87 ? -1.465 3.861 13.324 1.00 93.81 87 TYR A N 1
ATOM 694 C CA . TYR A 1 87 ? -0.140 4.134 12.767 1.00 93.81 87 TYR A CA 1
ATOM 695 C C . TYR A 1 87 ? 0.911 3.115 13.232 1.00 93.81 87 TYR A C 1
ATOM 697 O O . TYR A 1 87 ? 1.807 2.760 12.468 1.00 93.81 87 TYR A O 1
ATOM 705 N N . ARG A 1 88 ? 0.755 2.541 14.433 1.00 94.19 88 ARG A N 1
ATOM 706 C CA . ARG A 1 88 ? 1.601 1.444 14.922 1.00 94.19 88 ARG A CA 1
ATOM 707 C C . ARG A 1 88 ? 1.683 0.277 13.935 1.00 94.19 88 ARG A C 1
ATOM 709 O O . ARG A 1 88 ? 2.754 -0.295 13.772 1.00 94.19 88 ARG A O 1
ATOM 716 N N . VAL A 1 89 ? 0.589 -0.016 13.226 1.00 93.12 89 VAL A N 1
ATOM 717 C CA . VAL A 1 89 ? 0.533 -1.032 12.160 1.00 93.12 89 VAL A CA 1
ATOM 718 C C . VAL A 1 89 ? 1.576 -0.769 11.071 1.00 93.12 89 VAL A C 1
ATOM 720 O O . VAL A 1 89 ? 2.264 -1.693 10.640 1.00 93.12 89 VAL A O 1
ATOM 723 N N . GLN A 1 90 ? 1.713 0.486 10.636 1.00 91.56 90 GLN A N 1
ATOM 724 C CA . GLN A 1 90 ? 2.674 0.883 9.605 1.00 91.56 90 GLN A CA 1
ATOM 725 C C . GLN A 1 90 ? 4.108 0.744 10.104 1.00 91.56 90 GLN A C 1
ATOM 727 O O . GLN A 1 90 ? 4.946 0.191 9.392 1.00 91.56 90 GLN A O 1
ATOM 732 N N . VAL A 1 91 ? 4.373 1.200 11.331 1.00 91.06 91 VAL A N 1
ATOM 733 C CA . VAL A 1 91 ? 5.702 1.133 11.953 1.00 91.06 91 VAL A CA 1
ATOM 734 C C . VAL A 1 91 ? 6.141 -0.320 12.138 1.00 91.06 91 VAL A C 1
ATOM 736 O O . VAL A 1 91 ? 7.250 -0.684 11.748 1.00 91.06 91 VAL A O 1
ATOM 739 N N . ASP A 1 92 ? 5.268 -1.172 12.682 1.00 91.44 92 ASP A N 1
ATOM 740 C CA . ASP A 1 92 ? 5.607 -2.568 12.957 1.00 91.44 92 ASP A CA 1
ATOM 741 C C . ASP A 1 92 ? 5.856 -3.360 11.675 1.00 91.44 92 ASP A C 1
ATOM 743 O O . ASP A 1 92 ? 6.842 -4.089 11.609 1.00 91.44 92 ASP A O 1
ATOM 747 N N . LEU A 1 93 ? 5.026 -3.185 10.643 1.00 89.19 93 LEU A N 1
ATOM 748 C CA . LEU A 1 93 ? 5.212 -3.886 9.371 1.00 89.19 93 LEU A CA 1
ATOM 749 C C . LEU A 1 93 ? 6.412 -3.377 8.570 1.00 89.19 93 LEU A C 1
ATOM 751 O O . LEU A 1 93 ? 7.117 -4.185 7.964 1.00 89.19 93 LEU A O 1
ATOM 755 N N . SER A 1 94 ? 6.669 -2.068 8.578 1.00 85.44 94 SER A N 1
ATOM 756 C CA . SER A 1 94 ? 7.821 -1.497 7.865 1.00 85.44 94 SER A CA 1
ATOM 757 C C . SER A 1 94 ? 9.146 -1.886 8.523 1.00 85.44 94 SER A C 1
ATOM 759 O O . SER A 1 94 ? 10.133 -2.086 7.824 1.00 85.44 94 SER A O 1
ATOM 761 N N . GLY A 1 95 ? 9.157 -2.028 9.854 1.00 84.69 95 GLY A N 1
ATOM 762 C CA . GLY A 1 95 ? 10.325 -2.447 10.632 1.00 84.69 95 GLY A CA 1
ATOM 763 C C . GLY A 1 95 ? 10.394 -3.951 10.929 1.00 84.69 95 GLY A C 1
ATOM 764 O O . GLY A 1 95 ? 11.183 -4.350 11.787 1.00 84.69 95 GLY A O 1
ATOM 765 N N . ALA A 1 96 ? 9.550 -4.783 10.312 1.00 87.88 96 ALA A N 1
ATOM 766 C CA . ALA A 1 96 ? 9.588 -6.235 10.490 1.00 87.88 96 ALA A CA 1
ATOM 767 C C . ALA A 1 96 ? 10.756 -6.853 9.705 1.00 87.88 96 ALA A C 1
ATOM 769 O O . ALA A 1 96 ? 10.948 -6.542 8.530 1.00 87.88 96 ALA A O 1
ATOM 770 N N . LYS A 1 97 ? 11.502 -7.770 10.333 1.00 86.19 97 LYS A N 1
ATOM 771 C CA . LYS A 1 97 ? 12.517 -8.591 9.645 1.00 86.19 97 LYS A CA 1
ATOM 772 C C . LYS A 1 97 ? 11.833 -9.621 8.750 1.00 86.19 97 LYS A C 1
ATOM 774 O O . LYS A 1 97 ? 10.739 -10.080 9.085 1.00 86.19 97 LYS A O 1
ATOM 779 N N . ASP A 1 98 ? 12.480 -9.995 7.650 1.00 84.62 98 ASP A N 1
ATOM 780 C CA . ASP A 1 98 ? 11.900 -10.852 6.605 1.00 84.62 98 ASP A CA 1
ATOM 781 C C . ASP A 1 98 ? 11.355 -12.181 7.144 1.00 84.62 98 ASP A C 1
ATOM 783 O O . ASP A 1 98 ? 10.210 -12.542 6.860 1.00 84.62 98 ASP A O 1
ATOM 787 N N . ASP A 1 99 ? 12.119 -12.839 8.018 1.00 86.75 99 ASP A N 1
ATOM 788 C CA . ASP A 1 99 ? 11.738 -14.114 8.640 1.00 86.75 99 ASP A CA 1
ATOM 789 C C . ASP A 1 99 ? 10.528 -13.996 9.588 1.00 86.75 99 ASP A C 1
ATOM 791 O O . ASP A 1 99 ? 9.854 -14.987 9.869 1.00 86.75 99 ASP A O 1
ATOM 795 N N . ASN A 1 100 ? 10.211 -12.782 10.051 1.00 89.94 100 ASN A N 1
ATOM 796 C CA . ASN A 1 100 ? 9.182 -12.528 11.061 1.00 89.94 100 ASN A CA 1
ATOM 797 C C . ASN A 1 100 ? 7.928 -11.839 10.504 1.00 89.94 100 ASN A C 1
ATOM 799 O O . ASN A 1 100 ? 6.968 -11.642 11.248 1.00 89.94 100 ASN A O 1
ATOM 803 N N . VAL A 1 101 ? 7.876 -11.491 9.212 1.00 91.06 101 VAL A N 1
ATOM 804 C CA . VAL A 1 101 ? 6.755 -10.720 8.632 1.00 91.06 101 VAL A CA 1
ATOM 805 C C . VAL A 1 101 ? 5.412 -11.403 8.862 1.00 91.06 101 VAL A C 1
ATOM 807 O O . VAL A 1 101 ? 4.447 -10.748 9.251 1.00 91.06 101 VAL A O 1
ATOM 810 N N . SER A 1 102 ? 5.333 -12.719 8.644 1.00 94.81 102 SER A N 1
ATOM 811 C CA . SER A 1 102 ? 4.088 -13.469 8.844 1.00 94.81 102 SER A CA 1
ATOM 812 C C . SER A 1 102 ? 3.611 -13.406 10.297 1.00 94.81 102 SER A C 1
ATOM 814 O O . SER A 1 102 ? 2.416 -13.243 10.555 1.00 94.81 102 SER A O 1
ATOM 816 N N . GLU A 1 103 ? 4.536 -13.503 11.252 1.00 95.38 103 GLU A N 1
ATOM 817 C CA . GLU A 1 103 ? 4.228 -13.389 12.677 1.00 95.38 103 GLU A CA 1
ATOM 818 C C . GLU A 1 103 ? 3.803 -11.964 13.044 1.00 95.38 103 GLU A C 1
ATOM 820 O O . GLU A 1 103 ? 2.822 -11.791 13.773 1.00 95.38 103 GLU A O 1
ATOM 825 N N . THR A 1 104 ? 4.470 -10.943 12.497 1.00 95.19 104 THR A N 1
ATOM 826 C CA . THR A 1 104 ? 4.092 -9.539 12.700 1.00 95.19 104 THR A CA 1
ATOM 827 C C . THR A 1 104 ? 2.688 -9.270 12.167 1.00 95.19 104 THR A C 1
ATOM 829 O O . THR A 1 104 ? 1.854 -8.757 12.906 1.00 95.19 104 THR A O 1
ATOM 832 N N . VAL A 1 105 ? 2.373 -9.685 10.935 1.00 96.69 105 VAL A N 1
ATOM 833 C CA . VAL A 1 105 ? 1.035 -9.511 10.341 1.00 96.69 105 VAL A CA 1
ATOM 834 C C . VAL A 1 105 ? -0.040 -10.212 11.172 1.00 96.69 105 VAL A C 1
ATOM 836 O O . VAL A 1 105 ? -1.085 -9.617 11.444 1.00 96.69 105 VAL A O 1
ATOM 839 N N . SER A 1 106 ? 0.216 -11.451 11.601 1.00 97.38 106 SER A N 1
ATOM 840 C CA . SER A 1 106 ? -0.692 -12.203 12.472 1.00 97.38 106 SER A CA 1
ATOM 841 C C . SER A 1 106 ? -0.919 -11.479 13.803 1.00 97.38 106 SER A C 1
ATOM 843 O O . SER A 1 106 ? -2.060 -11.252 14.209 1.00 97.38 106 SER A O 1
ATOM 845 N N . SER A 1 107 ? 0.156 -11.034 14.455 1.00 96.62 107 SER A N 1
ATOM 846 C CA . SER A 1 107 ? 0.096 -10.325 15.737 1.00 96.62 107 SER A CA 1
ATOM 847 C C . SER A 1 107 ? -0.658 -9.002 15.619 1.00 96.62 107 SER A C 1
ATOM 849 O O . SER A 1 107 ? -1.519 -8.707 16.448 1.00 96.62 107 SER A O 1
ATOM 851 N N . THR A 1 108 ? -0.413 -8.235 14.555 1.00 96.50 108 THR A N 1
ATOM 852 C CA . THR A 1 108 ? -1.145 -7.000 14.259 1.00 96.50 108 THR A CA 1
ATOM 853 C C . THR A 1 108 ? -2.627 -7.264 14.002 1.00 96.50 108 THR A C 1
ATOM 855 O O . THR A 1 108 ? -3.480 -6.539 14.518 1.00 96.50 108 THR A O 1
ATOM 858 N N . TYR A 1 109 ? -2.962 -8.320 13.255 1.00 97.25 109 TYR A N 1
ATOM 859 C CA . TYR A 1 109 ? -4.353 -8.714 13.044 1.00 97.25 109 TYR A CA 1
ATOM 860 C C . TYR A 1 109 ? -5.047 -9.046 14.370 1.00 97.25 109 TYR A C 1
ATOM 862 O O . TYR A 1 109 ? -6.141 -8.544 14.627 1.00 97.25 109 TYR A O 1
ATOM 870 N N . GLN A 1 110 ? -4.411 -9.834 15.244 1.00 96.69 110 GLN A N 1
ATOM 871 C CA . GLN A 1 110 ? -4.978 -10.162 16.557 1.00 96.69 110 GLN A CA 1
ATOM 872 C C . GLN A 1 110 ? -5.105 -8.927 17.457 1.00 96.69 110 GLN A C 1
ATOM 874 O O . GLN A 1 110 ? -6.130 -8.772 18.120 1.00 96.69 110 GLN A O 1
ATOM 879 N N . TYR A 1 111 ? -4.122 -8.022 17.436 1.00 94.94 111 TYR A N 1
ATOM 880 C CA . TYR A 1 111 ? -4.177 -6.743 18.150 1.00 94.94 111 TYR A CA 1
ATOM 881 C C . TYR A 1 111 ? -5.407 -5.920 17.740 1.00 94.94 111 TYR A C 1
ATOM 883 O O . TYR A 1 111 ? -6.201 -5.520 18.593 1.00 94.94 111 TYR A O 1
ATOM 891 N N . LEU A 1 112 ? -5.632 -5.739 16.434 1.00 94.88 112 LEU A N 1
ATOM 892 C CA . LEU A 1 112 ? -6.800 -5.015 15.922 1.00 94.88 112 LEU A CA 1
ATOM 893 C C . LEU A 1 112 ? -8.117 -5.750 16.225 1.00 94.88 112 LEU A C 1
ATOM 895 O O . LEU A 1 112 ? -9.110 -5.116 16.578 1.00 94.88 112 LEU A O 1
ATOM 899 N N . LYS A 1 113 ? -8.135 -7.085 16.141 1.00 94.50 113 LYS A N 1
ATOM 900 C CA . LYS A 1 113 ? -9.317 -7.926 16.415 1.00 94.50 113 LYS A CA 1
ATOM 901 C C . LYS A 1 113 ? -9.762 -7.862 17.880 1.00 94.50 113 LYS A C 1
ATOM 903 O O . LYS A 1 113 ? -10.945 -8.052 18.169 1.00 94.50 113 LYS A O 1
ATOM 908 N N . GLN A 1 114 ? -8.819 -7.635 18.794 1.00 94.00 114 GLN A N 1
ATOM 909 C CA . GLN A 1 114 ? -9.053 -7.507 20.235 1.00 94.00 114 GLN A CA 1
ATOM 910 C C . GLN A 1 114 ? -9.375 -6.074 20.672 1.00 94.00 114 GLN A C 1
ATOM 912 O O . GLN A 1 114 ? -9.804 -5.882 21.807 1.00 94.00 114 GLN A O 1
ATOM 917 N N . ALA A 1 115 ? -9.197 -5.075 19.803 1.00 91.38 115 ALA A N 1
ATOM 918 C CA . ALA A 1 115 ? -9.516 -3.694 20.132 1.00 91.38 115 ALA A CA 1
ATOM 919 C C . ALA A 1 115 ? -11.007 -3.551 20.483 1.00 91.38 115 ALA A C 1
ATOM 921 O O . ALA A 1 115 ? -11.878 -3.994 19.729 1.00 91.38 115 ALA A O 1
ATOM 922 N N . THR A 1 116 ? -11.305 -2.910 21.614 1.00 89.94 116 THR A N 1
ATOM 923 C CA . THR A 1 116 ? -12.675 -2.689 22.099 1.00 89.94 116 THR A CA 1
ATOM 924 C C . THR A 1 116 ? -12.917 -1.237 22.486 1.00 89.94 116 THR A C 1
ATOM 926 O O . THR A 1 116 ? -12.014 -0.583 23.006 1.00 89.94 116 THR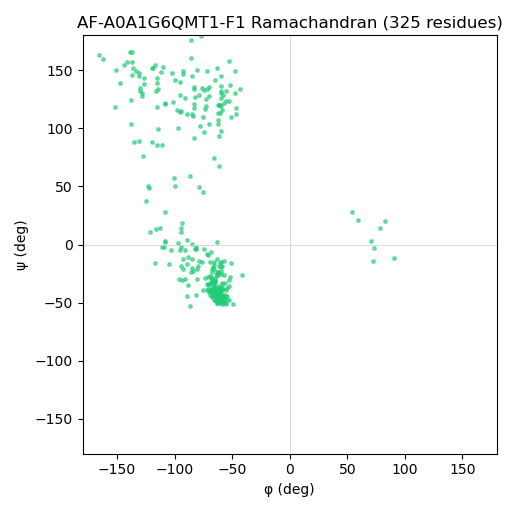 A O 1
ATOM 929 N N . VAL A 1 117 ? -14.147 -0.758 22.306 1.00 85.81 117 VAL A N 1
ATOM 930 C CA . VAL A 1 117 ? -14.633 0.533 22.817 1.00 85.81 117 VAL A CA 1
ATOM 931 C C . VAL A 1 117 ? -15.935 0.271 23.561 1.00 85.81 117 VAL A C 1
ATOM 933 O O . VAL A 1 117 ? -16.806 -0.412 23.038 1.00 85.81 117 VAL A O 1
ATOM 936 N N . ASP A 1 118 ? -16.031 0.750 24.803 1.00 86.38 118 ASP A N 1
ATOM 937 C CA . ASP A 1 118 ? -17.191 0.548 25.687 1.00 86.38 118 ASP A CA 1
ATOM 938 C C . ASP A 1 118 ? -17.606 -0.928 25.885 1.00 86.38 118 ASP A C 1
ATOM 940 O O . ASP A 1 118 ? -18.756 -1.237 26.182 1.00 86.38 118 ASP A O 1
ATOM 944 N N . GLY A 1 119 ? -16.646 -1.853 25.762 1.00 86.12 119 GLY A N 1
ATOM 945 C CA . GLY A 1 119 ? -16.854 -3.299 25.910 1.00 86.12 119 GLY A CA 1
ATOM 946 C C . GLY A 1 119 ? -17.207 -4.032 24.612 1.00 86.12 119 GLY A C 1
ATOM 947 O O . GLY A 1 119 ? -17.098 -5.258 24.570 1.00 86.12 119 GLY A O 1
ATOM 948 N N . ASP A 1 120 ? -17.531 -3.305 23.542 1.00 87.88 120 ASP A N 1
ATOM 949 C CA . ASP A 1 120 ? -17.813 -3.873 22.226 1.00 87.88 120 ASP A CA 1
ATOM 950 C C . ASP A 1 120 ? -16.559 -3.922 21.354 1.00 87.88 120 ASP A C 1
ATOM 952 O O . ASP A 1 120 ? -15.670 -3.069 21.443 1.00 87.88 120 ASP A O 1
ATOM 956 N N . LYS A 1 121 ? -16.485 -4.920 20.465 1.00 89.81 121 LYS A N 1
ATOM 957 C CA . LYS A 1 121 ? -15.394 -5.012 19.487 1.00 89.81 121 LYS A CA 1
ATOM 958 C C . LYS A 1 121 ? -15.390 -3.776 18.600 1.00 89.81 121 LYS A C 1
ATOM 960 O O . LYS A 1 121 ? -16.378 -3.463 17.939 1.00 89.81 121 LYS A O 1
ATOM 965 N N . LEU A 1 122 ? -14.240 -3.115 18.528 1.00 90.19 122 LEU A N 1
ATOM 966 C CA . LEU A 1 122 ? -14.071 -1.934 17.701 1.00 90.19 122 LEU A CA 1
ATOM 967 C C . LEU A 1 122 ? -14.161 -2.296 16.212 1.00 90.19 122 LEU A C 1
ATOM 969 O O . LEU A 1 122 ? -14.783 -1.547 15.464 1.00 90.19 122 LEU A O 1
ATOM 973 N N . PHE A 1 123 ? -13.615 -3.446 15.805 1.00 92.44 123 PHE A N 1
ATOM 974 C CA . PHE A 1 123 ? -13.584 -3.921 14.415 1.00 92.44 123 PHE A CA 1
ATOM 975 C C . PHE A 1 123 ? -14.158 -5.348 14.312 1.00 92.44 123 PHE A C 1
ATOM 977 O O . PHE A 1 123 ? -13.401 -6.317 14.227 1.00 92.44 123 PHE A O 1
ATOM 984 N N . PRO A 1 124 ? -15.494 -5.520 14.378 1.00 88.25 124 PRO A N 1
ATOM 985 C CA . PRO A 1 124 ? -16.116 -6.847 14.409 1.00 88.25 124 PRO A CA 1
ATOM 986 C C . PRO A 1 124 ? -15.893 -7.642 13.116 1.00 88.25 124 PRO A C 1
ATOM 988 O O . PRO A 1 124 ? -15.738 -8.860 13.170 1.00 88.25 124 PRO A O 1
ATOM 991 N N . ASP A 1 125 ? -15.807 -6.939 11.985 1.00 91.69 125 ASP A N 1
ATOM 992 C CA . ASP A 1 125 ? -15.682 -7.509 10.644 1.00 91.69 125 ASP A CA 1
ATOM 993 C C . ASP A 1 125 ? -14.278 -7.322 10.032 1.00 91.69 125 ASP A C 1
ATOM 995 O O . ASP A 1 125 ? -14.128 -7.230 8.811 1.00 91.69 125 ASP A O 1
ATOM 999 N N . LEU A 1 126 ? -13.251 -7.234 10.885 1.00 95.00 126 LEU A N 1
ATOM 1000 C CA . LEU A 1 126 ? -11.853 -7.063 10.483 1.00 95.00 126 LEU A CA 1
ATOM 1001 C C . LEU A 1 126 ? -11.405 -8.170 9.516 1.00 95.00 126 LEU A C 1
ATOM 1003 O O . LEU A 1 126 ? -11.566 -9.357 9.804 1.00 95.00 126 LEU A O 1
ATOM 1007 N N . SER A 1 127 ? -10.757 -7.793 8.416 1.00 96.56 127 SER A N 1
ATOM 1008 C CA . SER A 1 127 ? -10.093 -8.722 7.499 1.00 96.56 127 SER A CA 1
ATOM 1009 C C . SER A 1 127 ? -8.692 -8.238 7.119 1.00 96.56 127 SER A C 1
ATOM 1011 O O . SER A 1 127 ? -8.423 -7.041 7.076 1.00 96.56 127 SER A O 1
ATOM 1013 N N . ALA A 1 128 ? -7.787 -9.175 6.850 1.00 97.62 128 ALA A N 1
ATOM 1014 C CA . ALA A 1 128 ? -6.426 -8.929 6.392 1.00 97.62 128 ALA A CA 1
ATOM 1015 C C . ALA A 1 128 ? -6.242 -9.464 4.969 1.00 97.62 128 ALA A C 1
ATOM 1017 O O . ALA A 1 128 ? -6.611 -10.602 4.664 1.00 97.62 128 ALA A O 1
ATOM 1018 N N . HIS A 1 129 ? -5.629 -8.659 4.111 1.00 97.06 129 HIS A N 1
ATOM 1019 C CA . HIS A 1 129 ? -5.360 -8.966 2.712 1.00 97.06 129 HIS A CA 1
ATOM 1020 C C . HIS A 1 129 ? -3.897 -8.668 2.392 1.00 97.06 129 HIS A C 1
ATOM 1022 O O . HIS A 1 129 ? -3.326 -7.712 2.907 1.00 97.06 129 HIS A O 1
ATOM 1028 N N . LEU A 1 130 ? -3.296 -9.462 1.517 1.00 96.06 130 LEU A N 1
ATOM 1029 C CA . LEU A 1 130 ? -1.989 -9.206 0.935 1.00 96.06 130 LEU A CA 1
ATOM 1030 C C . LEU A 1 130 ? -2.176 -8.819 -0.524 1.00 96.06 130 LEU A C 1
ATOM 1032 O O . LEU A 1 130 ? -2.700 -9.613 -1.302 1.00 96.06 130 LEU A O 1
ATOM 1036 N N . VAL A 1 131 ? -1.713 -7.631 -0.892 1.00 95.25 131 VAL A N 1
ATOM 1037 C CA . VAL A 1 131 ? -1.507 -7.240 -2.285 1.00 95.25 131 VAL A CA 1
ATOM 1038 C C . VAL A 1 131 ? -0.032 -7.447 -2.599 1.00 95.25 131 VAL A C 1
ATOM 1040 O O . VAL A 1 131 ? 0.807 -6.786 -1.996 1.00 95.25 131 VAL A O 1
ATOM 1043 N N . SER A 1 132 ? 0.302 -8.360 -3.504 1.00 92.50 132 SER A N 1
ATOM 1044 C CA . SER A 1 132 ? 1.688 -8.656 -3.882 1.00 92.50 132 SER A CA 1
ATOM 1045 C C . SER A 1 132 ? 1.961 -8.341 -5.348 1.00 92.50 132 SER A C 1
ATOM 1047 O O . SER A 1 132 ? 1.067 -8.319 -6.202 1.00 92.50 132 SER A O 1
ATOM 1049 N N . VAL A 1 133 ? 3.233 -8.072 -5.629 1.00 89.75 133 VAL A N 1
ATOM 1050 C CA . VAL A 1 133 ? 3.747 -7.728 -6.951 1.00 89.75 133 VAL A CA 1
ATOM 1051 C C . VAL A 1 133 ? 4.710 -8.800 -7.410 1.00 89.75 133 VAL A C 1
ATOM 1053 O O . VAL A 1 133 ? 5.649 -9.160 -6.703 1.00 89.75 133 VAL A O 1
ATOM 1056 N N . ASP A 1 134 ? 4.541 -9.261 -8.640 1.00 88.94 134 ASP A N 1
ATOM 1057 C CA . ASP A 1 134 ? 5.524 -10.140 -9.250 1.00 88.94 134 ASP A CA 1
ATOM 1058 C C . ASP A 1 134 ? 6.813 -9.361 -9.558 1.00 88.94 134 ASP A C 1
ATOM 1060 O O . ASP A 1 134 ? 6.787 -8.273 -10.143 1.00 88.94 134 ASP A O 1
ATOM 1064 N N . VAL A 1 135 ? 7.965 -9.954 -9.237 1.00 84.81 135 VAL A N 1
ATOM 1065 C CA . VAL A 1 135 ? 9.296 -9.378 -9.496 1.00 84.81 135 VAL A CA 1
ATOM 1066 C C . VAL A 1 135 ? 9.493 -8.940 -10.954 1.00 84.81 135 VAL A C 1
ATOM 1068 O O . VAL A 1 135 ? 10.226 -7.991 -11.231 1.00 84.81 135 VAL A O 1
ATOM 1071 N N . ARG A 1 136 ? 8.800 -9.566 -11.914 1.00 86.38 136 ARG A N 1
ATOM 1072 C CA . ARG A 1 136 ? 8.822 -9.164 -13.328 1.00 86.38 136 ARG A CA 1
ATOM 1073 C C . ARG A 1 136 ? 8.330 -7.738 -13.522 1.00 86.38 136 ARG A C 1
ATOM 1075 O O . ARG A 1 136 ? 8.884 -7.050 -14.375 1.00 86.38 136 ARG A O 1
ATOM 1082 N N . LEU A 1 137 ? 7.312 -7.305 -12.777 1.00 87.56 137 LEU A N 1
ATOM 1083 C CA . LEU A 1 137 ? 6.807 -5.937 -12.857 1.00 87.56 137 LEU A CA 1
ATOM 1084 C C . LEU A 1 137 ? 7.899 -4.956 -12.414 1.00 87.56 137 LEU A C 1
ATOM 1086 O O . LEU A 1 137 ? 8.166 -3.983 -13.112 1.00 87.56 137 LEU A O 1
ATOM 1090 N N . TYR A 1 138 ? 8.596 -5.280 -11.319 1.00 84.19 138 TYR A N 1
ATOM 1091 C CA . TYR A 1 138 ? 9.729 -4.501 -10.819 1.00 84.19 138 TYR A CA 1
ATOM 1092 C C . TYR A 1 138 ? 10.856 -4.383 -11.829 1.00 84.19 138 TYR A C 1
ATOM 1094 O O . TYR A 1 138 ? 11.295 -3.283 -12.158 1.00 84.19 138 TYR A O 1
ATOM 1102 N N . THR A 1 139 ? 11.304 -5.510 -12.377 1.00 82.44 139 THR A N 1
ATOM 1103 C CA . THR A 1 139 ? 12.367 -5.490 -13.382 1.00 82.44 139 THR A CA 1
ATOM 1104 C C . THR A 1 139 ? 11.953 -4.677 -14.609 1.00 82.44 139 THR A C 1
ATOM 1106 O O . THR A 1 139 ? 12.749 -3.903 -15.135 1.00 82.44 139 THR A O 1
ATOM 1109 N N . ARG A 1 140 ? 10.705 -4.829 -15.066 1.00 87.31 140 ARG A N 1
ATOM 1110 C CA . ARG A 1 140 ? 10.184 -4.130 -16.246 1.00 87.31 140 ARG A CA 1
ATOM 1111 C C . ARG A 1 140 ? 10.047 -2.625 -16.040 1.00 87.31 140 ARG A C 1
ATOM 1113 O O . ARG A 1 140 ? 10.378 -1.878 -16.953 1.00 87.31 140 ARG A O 1
ATOM 1120 N N . SER A 1 141 ? 9.598 -2.185 -14.868 1.00 85.12 141 SER A N 1
ATOM 1121 C CA . SER A 1 141 ? 9.432 -0.760 -14.569 1.00 85.12 141 SER A CA 1
ATOM 1122 C C . SER A 1 141 ? 10.764 -0.045 -14.336 1.00 85.12 141 SER A C 1
ATOM 1124 O O . SER A 1 141 ? 10.881 1.139 -14.635 1.00 85.12 141 SER A O 1
ATOM 1126 N N . LYS A 1 142 ? 11.795 -0.751 -13.851 1.00 83.44 142 LYS A N 1
ATOM 1127 C CA . LYS A 1 142 ? 13.146 -0.185 -13.681 1.00 83.44 142 LYS A CA 1
ATOM 1128 C C . LYS A 1 142 ? 13.987 -0.223 -14.961 1.00 83.44 142 LYS A C 1
ATOM 1130 O O . LYS A 1 142 ? 14.905 0.582 -15.101 1.00 83.44 142 LYS A O 1
ATOM 1135 N N . LEU A 1 143 ? 13.671 -1.109 -15.908 1.00 85.81 143 LEU A N 1
ATOM 1136 C CA . LEU A 1 143 ? 14.378 -1.241 -17.187 1.00 85.81 143 LEU A CA 1
ATOM 1137 C C . LEU A 1 143 ? 14.588 0.091 -17.941 1.00 85.81 143 LEU A C 1
ATOM 1139 O O . LEU A 1 143 ? 15.731 0.351 -18.323 1.00 85.81 143 LEU A O 1
ATOM 1143 N N . PRO A 1 144 ? 13.564 0.941 -18.179 1.00 88.50 144 PRO A N 1
ATOM 1144 C CA . PRO A 1 144 ? 13.774 2.201 -18.889 1.00 88.50 144 PRO A CA 1
ATOM 1145 C C . PRO A 1 144 ? 14.752 3.138 -18.171 1.00 88.50 144 PRO A C 1
ATOM 1147 O O . PRO A 1 144 ? 15.625 3.699 -18.825 1.00 88.50 144 PRO A O 1
ATOM 1150 N N . ALA A 1 145 ? 14.676 3.250 -16.842 1.00 84.94 145 ALA A N 1
ATOM 1151 C CA . ALA A 1 145 ? 15.602 4.070 -16.061 1.00 84.94 145 ALA A CA 1
ATOM 1152 C C . ALA A 1 145 ? 17.055 3.572 -16.159 1.00 84.94 145 ALA A C 1
ATOM 1154 O O . ALA A 1 145 ? 17.972 4.377 -16.314 1.00 84.94 145 ALA A O 1
ATOM 1155 N N . ILE A 1 146 ? 17.267 2.251 -16.119 1.00 82.62 146 ILE A N 1
ATOM 1156 C CA . ILE A 1 146 ? 18.600 1.646 -16.280 1.00 82.62 146 ILE A CA 1
ATOM 1157 C C . ILE A 1 146 ? 19.168 1.958 -17.669 1.00 82.62 146 ILE A C 1
ATOM 1159 O O . ILE A 1 146 ? 20.322 2.359 -17.782 1.00 82.62 146 ILE A O 1
ATOM 1163 N N . LEU A 1 147 ? 18.362 1.805 -18.723 1.00 86.31 147 LEU A N 1
ATOM 1164 C CA . LEU A 1 147 ? 18.802 2.069 -20.095 1.00 86.31 147 LEU A CA 1
ATOM 1165 C C . LEU A 1 147 ? 19.097 3.554 -20.333 1.00 86.31 147 LEU A C 1
ATOM 1167 O O . LEU A 1 147 ? 20.135 3.875 -20.896 1.00 86.31 147 LEU A O 1
ATOM 1171 N N . LEU A 1 148 ? 18.261 4.459 -19.818 1.00 86.25 148 LEU A N 1
ATOM 1172 C CA . LEU A 1 148 ? 18.533 5.899 -19.875 1.00 86.25 148 LEU A CA 1
ATOM 1173 C C . LEU A 1 148 ? 19.834 6.269 -19.158 1.00 86.25 148 LEU A C 1
ATOM 1175 O O . LEU A 1 148 ? 20.567 7.135 -19.630 1.00 86.25 148 LEU A O 1
ATOM 1179 N N . ARG A 1 149 ? 20.143 5.616 -18.030 1.00 80.88 149 ARG A N 1
ATOM 1180 C CA . ARG A 1 149 ? 21.410 5.844 -17.329 1.00 80.88 149 ARG A CA 1
ATOM 1181 C C . ARG A 1 149 ? 22.603 5.383 -18.161 1.00 80.88 149 ARG A C 1
ATOM 1183 O O . ARG A 1 149 ? 23.592 6.103 -18.220 1.00 80.88 149 ARG A O 1
ATOM 1190 N N . LEU A 1 150 ? 22.496 4.223 -18.806 1.00 82.56 150 LEU A N 1
ATOM 1191 C CA . LEU A 1 150 ? 23.536 3.703 -19.697 1.00 82.56 150 LEU A CA 1
ATOM 1192 C C . LEU A 1 150 ? 23.797 4.630 -20.888 1.00 82.56 150 LEU A C 1
ATOM 1194 O O . LEU A 1 150 ? 24.950 4.823 -21.260 1.00 82.56 150 LEU A O 1
ATOM 1198 N N . ASP A 1 151 ? 22.745 5.235 -21.442 1.00 82.25 151 ASP A N 1
ATOM 1199 C CA . ASP A 1 151 ? 22.873 6.204 -22.536 1.00 82.25 151 ASP A CA 1
ATOM 1200 C C . ASP A 1 151 ? 23.530 7.519 -22.076 1.00 82.25 151 ASP A C 1
ATOM 1202 O O . ASP A 1 151 ? 24.254 8.158 -22.838 1.00 82.25 151 ASP A O 1
ATOM 1206 N N . GLN A 1 152 ? 23.284 7.940 -20.830 1.00 83.88 152 GLN A N 1
ATOM 1207 C CA . GLN A 1 152 ? 23.843 9.171 -20.257 1.00 83.88 152 GLN A CA 1
ATOM 1208 C C . GLN A 1 152 ? 25.284 9.018 -19.760 1.00 83.88 152 GLN A C 1
ATOM 1210 O O . GLN A 1 152 ? 26.031 9.997 -19.746 1.00 83.88 152 GLN A O 1
ATOM 1215 N N . ASP A 1 153 ? 25.664 7.819 -19.324 1.00 81.31 153 ASP A N 1
ATOM 1216 C CA . ASP A 1 153 ? 26.958 7.527 -18.714 1.00 81.31 153 ASP A CA 1
ATOM 1217 C C . ASP A 1 153 ? 27.549 6.228 -19.291 1.00 81.31 153 ASP A C 1
ATOM 1219 O O . ASP A 1 153 ? 27.346 5.143 -18.740 1.00 81.31 153 ASP A O 1
ATOM 1223 N N . PRO A 1 154 ? 28.301 6.311 -20.404 1.00 74.69 154 PRO A N 1
ATOM 1224 C CA . PRO A 1 154 ? 28.904 5.139 -21.039 1.00 74.69 154 PRO A CA 1
ATOM 1225 C C . PRO A 1 154 ? 29.941 4.418 -20.165 1.00 74.69 154 PRO A C 1
ATOM 1227 O O . PRO A 1 154 ? 30.188 3.229 -20.369 1.00 74.69 154 PRO A O 1
ATOM 1230 N N . LEU A 1 155 ? 30.542 5.117 -19.191 1.00 78.50 155 LEU A N 1
ATOM 1231 C CA . LEU A 1 155 ? 31.525 4.546 -18.263 1.00 78.50 155 LEU A CA 1
ATOM 1232 C C . LEU A 1 155 ? 30.860 3.743 -17.138 1.00 78.50 155 LEU A C 1
ATOM 1234 O O . LEU A 1 155 ? 31.518 2.930 -16.493 1.00 78.50 155 LEU A O 1
ATOM 1238 N N . PHE A 1 156 ? 29.545 3.884 -16.961 1.00 74.69 156 PHE A N 1
ATOM 1239 C CA . PHE A 1 156 ? 28.776 3.200 -15.925 1.00 74.69 156 PHE A CA 1
ATOM 1240 C C . PHE A 1 156 ? 28.938 1.672 -15.951 1.00 74.69 156 PHE A C 1
ATOM 1242 O O . PHE A 1 156 ? 29.027 1.031 -14.905 1.00 74.69 156 PHE A O 1
ATOM 1249 N N . ILE A 1 157 ? 29.020 1.064 -17.141 1.00 72.81 157 ILE A N 1
ATOM 1250 C CA . ILE A 1 157 ? 29.254 -0.384 -17.271 1.00 72.81 157 ILE A CA 1
ATOM 1251 C C . ILE A 1 157 ? 30.642 -0.774 -16.762 1.00 72.81 157 ILE A C 1
ATOM 1253 O O . ILE A 1 157 ? 30.784 -1.816 -16.117 1.00 72.81 157 ILE A O 1
ATOM 1257 N N . ASP A 1 158 ? 31.653 0.042 -17.040 1.00 74.44 158 ASP A N 1
ATOM 1258 C CA . ASP A 1 158 ? 33.023 -0.212 -16.602 1.00 74.44 158 ASP A CA 1
ATOM 1259 C C . ASP A 1 158 ? 33.164 0.014 -15.090 1.00 74.44 158 ASP A C 1
ATOM 1261 O O . ASP A 1 158 ? 33.855 -0.754 -14.415 1.00 74.44 158 ASP A O 1
ATOM 1265 N N . ASP A 1 159 ? 32.428 0.968 -14.522 1.00 71.31 159 ASP A N 1
ATOM 1266 C CA . ASP A 1 159 ? 32.353 1.200 -13.075 1.00 71.31 159 ASP A CA 1
ATOM 1267 C C . ASP A 1 159 ? 31.637 0.063 -12.326 1.00 71.31 159 ASP A C 1
ATOM 1269 O O . ASP A 1 159 ? 32.101 -0.361 -11.261 1.00 71.31 159 ASP A O 1
ATOM 1273 N N . ILE A 1 160 ? 30.564 -0.501 -12.899 1.00 71.00 160 ILE A N 1
ATOM 1274 C CA . ILE A 1 160 ? 29.916 -1.717 -12.376 1.00 71.00 160 ILE A CA 1
ATOM 1275 C C . ILE A 1 160 ? 30.883 -2.902 -12.439 1.00 71.00 160 ILE A C 1
ATOM 1277 O O . ILE A 1 160 ? 31.074 -3.605 -11.447 1.00 71.00 160 ILE A O 1
ATOM 1281 N N . ARG A 1 161 ? 31.508 -3.139 -13.599 1.00 71.50 161 ARG A N 1
ATOM 1282 C CA . ARG A 1 161 ? 32.405 -4.290 -13.814 1.00 71.50 161 ARG A CA 1
ATOM 1283 C C . ARG A 1 161 ? 33.666 -4.226 -12.963 1.00 71.50 161 ARG A C 1
ATOM 1285 O O . ARG A 1 161 ? 34.168 -5.266 -12.550 1.00 71.50 161 ARG A O 1
ATOM 1292 N N . SER A 1 162 ? 34.179 -3.026 -12.712 1.00 73.50 162 SER A N 1
ATOM 1293 C CA . SER A 1 162 ? 35.364 -2.807 -11.880 1.00 73.50 162 SER A CA 1
ATOM 1294 C C . SER A 1 162 ? 35.066 -2.812 -10.377 1.00 73.50 162 SER A C 1
ATOM 1296 O O . SER A 1 162 ? 35.998 -2.699 -9.582 1.00 73.50 162 SER A O 1
ATOM 1298 N N . GLY A 1 163 ? 33.795 -2.931 -9.971 1.00 59.56 163 GLY A N 1
ATOM 1299 C CA . GLY A 1 163 ? 33.378 -2.900 -8.566 1.00 59.56 163 GLY A CA 1
ATOM 1300 C C . GLY A 1 163 ? 33.501 -1.522 -7.905 1.00 59.56 163 GLY A C 1
ATOM 1301 O O . GLY A 1 163 ? 33.196 -1.383 -6.722 1.00 59.56 163 GLY A O 1
ATOM 1302 N N . ARG A 1 164 ? 33.906 -0.487 -8.655 1.00 57.75 164 ARG A N 1
ATOM 1303 C CA . ARG A 1 164 ? 33.989 0.903 -8.174 1.00 57.75 164 ARG A CA 1
ATOM 1304 C C . ARG A 1 164 ? 32.614 1.489 -7.883 1.00 57.75 164 ARG A C 1
ATOM 1306 O O . ARG A 1 164 ? 32.499 2.361 -7.029 1.00 57.75 164 ARG A O 1
ATOM 1313 N N . ALA A 1 165 ? 31.579 0.944 -8.520 1.00 53.06 165 ALA A N 1
ATOM 1314 C CA . ALA A 1 165 ? 30.194 1.318 -8.285 1.00 53.06 165 ALA A CA 1
ATOM 1315 C C . ALA A 1 165 ? 29.681 1.077 -6.851 1.00 53.06 165 ALA A C 1
ATOM 1317 O O . ALA A 1 165 ? 28.681 1.671 -6.463 1.00 53.06 165 ALA A O 1
ATOM 1318 N N . GLY A 1 166 ? 30.354 0.231 -6.060 1.00 47.22 166 GLY A N 1
ATOM 1319 C CA . GLY A 1 166 ? 29.983 -0.061 -4.668 1.00 47.22 166 GLY A CA 1
ATOM 1320 C C . GLY A 1 166 ? 30.913 0.533 -3.603 1.00 47.22 166 GLY A C 1
ATOM 1321 O O . GLY A 1 166 ? 30.716 0.250 -2.428 1.00 47.22 166 GLY A O 1
ATOM 1322 N N . GLN A 1 167 ? 31.949 1.297 -3.981 1.00 45.97 167 GLN A N 1
ATOM 1323 C CA . GLN A 1 167 ? 33.012 1.733 -3.054 1.00 45.97 167 GLN A CA 1
ATOM 1324 C C . GLN A 1 167 ? 32.910 3.192 -2.583 1.00 45.97 167 GLN A C 1
ATOM 1326 O O . GLN A 1 167 ? 33.689 3.605 -1.726 1.00 45.97 167 GLN A O 1
ATOM 1331 N N . SER A 1 168 ? 31.968 3.988 -3.096 1.00 44.78 168 SER A N 1
ATOM 1332 C CA . SER A 1 168 ? 31.696 5.323 -2.559 1.00 44.78 168 SER A CA 1
ATOM 1333 C C . SER A 1 168 ? 30.771 5.224 -1.349 1.00 44.78 168 SER A C 1
ATOM 1335 O O . SER A 1 168 ? 29.552 5.264 -1.475 1.00 44.78 168 SER A O 1
ATOM 1337 N N . THR A 1 169 ? 31.358 5.126 -0.160 1.00 45.47 169 THR A N 1
ATOM 1338 C CA . THR A 1 169 ? 30.647 5.057 1.129 1.00 45.47 169 THR A CA 1
ATOM 1339 C C . THR A 1 169 ? 29.715 6.256 1.396 1.00 45.47 169 THR A C 1
ATOM 1341 O O . THR A 1 169 ? 28.854 6.157 2.258 1.00 45.47 169 THR A O 1
ATOM 1344 N N . ASP A 1 170 ? 29.844 7.351 0.635 1.00 42.22 170 ASP A N 1
ATOM 1345 C CA . ASP A 1 170 ? 29.031 8.579 0.746 1.00 42.22 170 ASP A CA 1
ATOM 1346 C C . ASP A 1 170 ? 28.084 8.833 -0.438 1.00 42.22 170 ASP A C 1
ATOM 1348 O O . ASP A 1 170 ? 27.319 9.799 -0.443 1.00 42.22 170 ASP A O 1
ATOM 1352 N N . SER A 1 171 ? 28.098 7.984 -1.464 1.00 42.16 171 SER A N 1
ATOM 1353 C CA . SER A 1 171 ? 27.116 8.074 -2.537 1.00 42.16 171 SER A CA 1
ATOM 1354 C C . SER A 1 171 ? 26.651 6.680 -2.897 1.00 42.16 171 SER A C 1
ATOM 1356 O O . SER A 1 171 ? 27.320 5.926 -3.602 1.00 42.16 171 SER A O 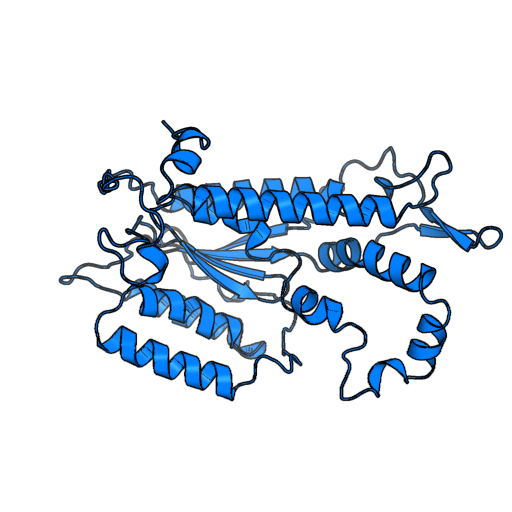1
ATOM 1358 N N . LEU A 1 172 ? 25.447 6.348 -2.439 1.00 48.50 172 LEU A N 1
ATOM 1359 C CA . LEU A 1 172 ? 24.629 5.357 -3.116 1.00 48.50 172 LEU A CA 1
ATOM 1360 C C . LEU A 1 172 ? 24.684 5.727 -4.611 1.00 48.50 172 LEU A C 1
ATOM 1362 O O . LEU A 1 172 ? 24.203 6.789 -5.003 1.00 48.50 172 LEU A O 1
ATOM 1366 N N . MET A 1 173 ? 25.314 4.901 -5.454 1.00 47.34 173 MET A N 1
ATOM 1367 C CA . MET A 1 173 ? 25.432 5.156 -6.906 1.00 47.34 173 MET A CA 1
ATOM 1368 C C . MET A 1 173 ? 24.059 5.257 -7.598 1.00 47.34 173 MET A C 1
ATOM 1370 O O . MET A 1 173 ? 23.921 5.765 -8.706 1.00 47.34 173 MET A O 1
ATOM 1374 N N . PHE A 1 174 ? 23.034 4.803 -6.884 1.00 49.72 174 PHE A N 1
ATOM 1375 C CA . PHE A 1 174 ? 21.616 4.860 -7.186 1.00 49.72 174 PHE A CA 1
ATOM 1376 C C . PHE A 1 174 ? 20.835 5.777 -6.217 1.00 49.72 174 PHE A C 1
ATOM 1378 O O . PHE A 1 174 ? 19.612 5.723 -6.169 1.00 49.72 174 PHE A O 1
ATOM 1385 N N . GLY A 1 175 ? 21.530 6.610 -5.438 1.00 40.53 175 GLY A N 1
ATOM 1386 C CA . GLY A 1 175 ? 21.045 7.364 -4.275 1.00 40.53 175 GLY A CA 1
ATOM 1387 C C . GLY A 1 175 ? 20.105 8.519 -4.583 1.00 40.53 175 GLY A C 1
ATOM 1388 O O . GLY A 1 175 ? 19.190 8.790 -3.822 1.00 40.53 175 GLY A O 1
ATOM 1389 N N . SER A 1 176 ? 20.212 9.131 -5.760 1.00 39.97 176 SER A N 1
ATOM 1390 C CA . SER A 1 176 ? 19.158 10.036 -6.244 1.00 39.97 176 SER A CA 1
ATOM 1391 C C . SER A 1 176 ? 17.842 9.303 -6.522 1.00 39.97 176 SER A C 1
ATOM 1393 O O . SER A 1 176 ? 16.790 9.927 -6.612 1.00 39.97 176 SER A O 1
ATOM 1395 N N . ASN A 1 177 ? 17.901 7.972 -6.606 1.00 35.91 177 ASN A N 1
ATOM 1396 C CA . ASN A 1 177 ? 16.757 7.090 -6.595 1.00 35.91 177 ASN A CA 1
ATOM 1397 C C . ASN A 1 177 ? 16.632 6.299 -5.286 1.00 35.91 177 ASN A C 1
ATOM 1399 O O . ASN A 1 177 ? 15.731 5.483 -5.254 1.00 35.91 177 ASN A O 1
ATOM 1403 N N . SER A 1 178 ? 17.446 6.439 -4.228 1.00 39.50 178 SER A N 1
ATOM 1404 C CA . SER A 1 178 ? 17.249 5.622 -3.008 1.00 39.50 178 SER A CA 1
ATOM 1405 C C . SER A 1 178 ? 15.922 5.936 -2.323 1.00 39.50 178 SER A C 1
ATOM 1407 O O . SER A 1 178 ? 15.235 5.018 -1.882 1.00 39.50 178 SER A O 1
ATOM 1409 N N . ASP A 1 179 ? 15.469 7.184 -2.427 1.00 41.38 179 ASP A N 1
ATOM 1410 C CA . ASP A 1 179 ? 14.101 7.597 -2.085 1.00 41.38 179 ASP A CA 1
ATOM 1411 C C . ASP A 1 179 ? 13.041 7.005 -3.054 1.00 41.38 179 ASP A C 1
ATOM 1413 O O . ASP A 1 179 ? 11.875 6.841 -2.706 1.00 41.38 179 ASP A O 1
ATOM 1417 N N . LEU A 1 180 ? 13.452 6.595 -4.263 1.00 36.59 180 LEU A N 1
ATOM 1418 C CA . LEU A 1 180 ? 12.697 5.813 -5.267 1.00 36.59 180 LEU A CA 1
ATOM 1419 C C . LEU A 1 180 ? 12.958 4.282 -5.205 1.00 36.59 180 LEU A C 1
ATOM 1421 O O . LEU A 1 180 ? 12.338 3.527 -5.965 1.00 36.59 180 LEU A O 1
ATOM 1425 N N . PHE A 1 181 ? 13.885 3.808 -4.360 1.00 37.97 181 PHE A N 1
ATOM 1426 C CA . PHE A 1 181 ? 14.166 2.397 -4.049 1.00 37.97 181 PHE A CA 1
ATOM 1427 C C . PHE A 1 181 ? 13.434 1.996 -2.768 1.00 37.97 181 PHE A C 1
ATOM 1429 O O . PHE A 1 181 ? 12.987 0.856 -2.679 1.00 37.97 181 PHE A O 1
ATOM 1436 N N . GLY A 1 182 ? 13.217 2.941 -1.845 1.00 37.78 182 GLY A N 1
ATOM 1437 C CA . GLY A 1 182 ? 12.343 2.777 -0.677 1.00 37.78 182 GLY A CA 1
ATOM 1438 C C . GLY A 1 182 ? 10.856 2.678 -1.025 1.00 37.78 182 GLY A C 1
ATOM 1439 O O . GLY A 1 182 ? 10.030 2.379 -0.171 1.00 37.78 182 GLY A O 1
ATOM 1440 N N . SER A 1 183 ? 10.511 2.885 -2.293 1.00 44.62 183 SER A N 1
ATOM 1441 C CA . SER A 1 183 ? 9.151 2.838 -2.790 1.00 44.62 183 SER A CA 1
ATOM 1442 C C . SER A 1 183 ? 9.037 1.647 -3.758 1.00 44.62 183 SER A C 1
ATOM 1444 O O . SER A 1 183 ? 9.506 1.667 -4.899 1.00 44.62 183 SER A O 1
ATOM 1446 N N . GLY A 1 184 ? 8.503 0.526 -3.260 1.00 51.44 184 GLY A N 1
ATOM 1447 C CA . GLY A 1 184 ? 8.194 -0.646 -4.080 1.00 51.44 184 GLY A CA 1
ATOM 1448 C C . GLY A 1 184 ? 7.328 -0.277 -5.295 1.00 51.44 184 GLY A C 1
ATOM 1449 O O . GLY A 1 184 ? 6.640 0.732 -5.317 1.00 51.44 184 GLY A O 1
ATOM 1450 N N . VAL A 1 185 ? 7.330 -1.102 -6.342 1.00 53.22 185 VAL A N 1
ATOM 1451 C CA . VAL A 1 185 ? 6.579 -0.827 -7.595 1.00 53.22 185 VAL A CA 1
ATOM 1452 C C . VAL A 1 185 ? 5.081 -0.628 -7.364 1.00 53.22 185 VAL A C 1
ATOM 1454 O O . VAL A 1 185 ? 4.426 0.068 -8.133 1.00 53.22 185 VAL A O 1
ATOM 1457 N N . LEU A 1 186 ? 4.560 -1.215 -6.287 1.00 58.66 186 LEU A N 1
ATOM 1458 C CA . LEU A 1 186 ? 3.286 -0.855 -5.688 1.00 58.66 186 LEU A CA 1
ATOM 1459 C C . LEU A 1 186 ? 3.545 -0.194 -4.342 1.00 58.66 186 LEU A C 1
ATOM 1461 O O . LEU A 1 186 ? 3.566 -0.851 -3.308 1.00 58.66 186 LEU A O 1
ATOM 1465 N N . THR A 1 187 ? 3.776 1.109 -4.377 1.00 63.34 187 THR A N 1
ATOM 1466 C CA . THR A 1 187 ? 3.659 1.962 -3.200 1.00 63.34 187 THR A CA 1
ATOM 1467 C C . THR A 1 187 ? 2.229 2.428 -2.998 1.00 63.34 187 THR A C 1
ATOM 1469 O O . THR A 1 187 ? 1.347 2.220 -3.840 1.00 63.34 187 THR A O 1
ATOM 1472 N N . ASP A 1 188 ? 2.043 3.150 -1.895 1.00 63.56 188 ASP A N 1
ATOM 1473 C CA . ASP A 1 188 ? 0.878 3.957 -1.529 1.00 63.56 188 ASP A CA 1
ATOM 1474 C C . ASP A 1 188 ? 0.330 4.749 -2.700 1.00 63.56 188 ASP A C 1
ATOM 1476 O O . ASP A 1 188 ? -0.859 5.028 -2.732 1.00 63.56 188 ASP A O 1
ATOM 1480 N N . THR A 1 189 ? 1.154 5.082 -3.692 1.00 82.50 189 THR A N 1
ATOM 1481 C CA . THR A 1 189 ? 0.697 5.779 -4.883 1.00 82.50 189 THR A CA 1
ATOM 1482 C C . THR A 1 189 ? -0.450 5.041 -5.579 1.00 82.50 189 THR A C 1
ATOM 1484 O O . THR A 1 189 ? -1.493 5.637 -5.829 1.00 82.50 189 THR A O 1
ATOM 1487 N N . PHE A 1 190 ? -0.315 3.745 -5.866 1.00 91.38 190 PHE A N 1
ATOM 1488 C CA . PHE A 1 190 ? -1.297 3.025 -6.692 1.00 91.38 190 PHE A CA 1
ATOM 1489 C C . PHE A 1 190 ? -2.487 2.470 -5.901 1.00 91.38 190 PHE A C 1
ATOM 1491 O O . PHE A 1 190 ? -3.559 2.251 -6.471 1.00 91.38 190 PHE A O 1
ATOM 1498 N N . LEU A 1 191 ? -2.317 2.243 -4.596 1.00 93.06 191 LEU A N 1
ATOM 1499 C CA . LEU A 1 191 ? -3.403 1.859 -3.684 1.00 93.06 191 LEU A CA 1
ATOM 1500 C C . LEU A 1 191 ? -4.057 3.072 -3.002 1.00 93.06 191 LEU A C 1
ATOM 1502 O O . LEU A 1 191 ? -5.153 2.958 -2.461 1.00 93.06 191 LEU A O 1
ATOM 1506 N N . GLY A 1 192 ? -3.443 4.248 -3.090 1.00 92.12 192 GLY A N 1
ATOM 1507 C CA . GLY A 1 192 ? -3.914 5.493 -2.491 1.00 92.12 192 GLY A CA 1
ATOM 1508 C C . GLY A 1 192 ? -5.355 5.847 -2.853 1.00 92.12 192 GLY A C 1
ATOM 1509 O O . GLY A 1 192 ? -6.139 6.089 -1.934 1.00 92.12 192 GLY A O 1
ATOM 1510 N N . PRO A 1 193 ? -5.779 5.794 -4.133 1.00 94.12 193 PRO A N 1
ATOM 1511 C CA . PRO A 1 193 ? -7.166 6.087 -4.484 1.00 94.12 193 PRO A CA 1
ATOM 1512 C C . PRO A 1 193 ? -8.155 5.065 -3.910 1.00 94.12 193 PRO A C 1
ATOM 1514 O O . PRO A 1 193 ? -9.270 5.432 -3.543 1.00 94.12 193 PRO A O 1
ATOM 1517 N N . LEU A 1 194 ? -7.748 3.795 -3.787 1.00 93.88 194 LEU A N 1
ATOM 1518 C CA . LEU A 1 194 ? -8.552 2.757 -3.143 1.00 93.88 194 LEU A CA 1
ATOM 1519 C C . LEU A 1 194 ? -8.743 3.082 -1.653 1.00 93.88 194 LEU A C 1
ATOM 1521 O O . LEU A 1 194 ? -9.874 3.081 -1.168 1.00 93.88 194 LEU A O 1
ATOM 1525 N N . PHE A 1 195 ? -7.680 3.438 -0.931 1.00 92.25 195 PHE A N 1
ATOM 1526 C CA . PHE A 1 195 ? -7.789 3.812 0.484 1.00 92.25 195 PHE A CA 1
ATOM 1527 C C . PHE A 1 195 ? -8.555 5.124 0.691 1.00 92.25 195 PHE A C 1
ATOM 1529 O O . PHE A 1 195 ? -9.379 5.220 1.600 1.00 92.25 195 PHE A O 1
ATOM 1536 N N . ALA A 1 196 ? -8.375 6.102 -0.195 1.00 90.69 196 ALA A N 1
ATOM 1537 C CA . ALA A 1 196 ? -9.007 7.414 -0.103 1.00 90.69 196 ALA A CA 1
ATOM 1538 C C . ALA A 1 196 ? -10.451 7.461 -0.646 1.00 90.69 196 ALA A C 1
ATOM 1540 O O . ALA A 1 196 ? -11.100 8.500 -0.528 1.00 90.69 196 ALA A O 1
ATOM 1541 N N . CYS A 1 197 ? -10.994 6.372 -1.212 1.00 90.12 197 CYS A N 1
ATOM 1542 C CA . CYS A 1 197 ? -12.314 6.360 -1.872 1.00 90.12 197 CYS A CA 1
ATOM 1543 C C . CYS A 1 197 ? -13.503 6.752 -0.986 1.00 90.12 197 CYS A C 1
ATOM 1545 O O . CYS A 1 197 ? -14.550 7.141 -1.504 1.00 90.12 197 CYS A O 1
ATOM 1547 N N . ARG A 1 198 ? -13.344 6.683 0.339 1.00 87.38 198 ARG A N 1
ATOM 1548 C CA . ARG A 1 198 ? -14.341 7.128 1.326 1.00 87.38 198 ARG A CA 1
ATOM 1549 C C . ARG A 1 198 ? -13.871 8.294 2.182 1.00 87.38 198 ARG A C 1
ATOM 1551 O O . ARG A 1 198 ? -14.518 8.594 3.182 1.00 87.38 198 ARG A O 1
ATOM 1558 N N . SER A 1 199 ? -12.784 8.956 1.792 1.00 85.44 199 SER A N 1
ATOM 1559 C CA . SER A 1 199 ? -12.274 10.133 2.489 1.00 85.44 199 SER A CA 1
ATOM 1560 C C . SER A 1 199 ? -13.414 11.127 2.778 1.00 85.44 199 SER A C 1
ATOM 1562 O O . SER A 1 199 ? -14.213 11.415 1.882 1.00 85.44 199 SER A O 1
ATOM 1564 N N . PRO A 1 200 ? -13.538 11.619 4.026 1.00 84.50 200 PRO A N 1
ATOM 1565 C CA . PRO A 1 200 ? -12.552 11.535 5.111 1.00 84.50 200 PRO A CA 1
ATOM 1566 C C . PRO A 1 200 ? -12.747 10.354 6.084 1.00 84.50 200 PRO A C 1
ATOM 1568 O O . PRO A 1 200 ? -12.180 10.353 7.180 1.00 84.50 200 PRO A O 1
ATOM 1571 N N . LEU A 1 201 ? -13.570 9.366 5.732 1.00 87.06 201 LEU A N 1
ATOM 1572 C CA . LEU A 1 201 ? -13.716 8.133 6.501 1.00 87.06 201 LEU A CA 1
ATOM 1573 C C . LEU A 1 201 ? -12.607 7.143 6.134 1.00 87.06 201 LEU A C 1
ATOM 1575 O O . LEU A 1 201 ? -12.312 6.917 4.959 1.00 87.06 201 LEU A O 1
ATOM 1579 N N . LEU A 1 202 ? -12.025 6.526 7.156 1.00 89.69 202 LEU A N 1
ATOM 1580 C CA . LEU A 1 202 ? -11.041 5.464 7.035 1.00 89.69 202 LEU A CA 1
ATOM 1581 C C . LEU A 1 202 ? -11.748 4.112 7.136 1.00 89.69 202 LEU A C 1
ATOM 1583 O O . LEU A 1 202 ? -12.497 3.872 8.080 1.00 89.69 202 LEU A O 1
ATOM 1587 N N . TRP A 1 203 ? -11.507 3.226 6.176 1.00 91.94 203 TRP A N 1
ATOM 1588 C CA . TRP A 1 203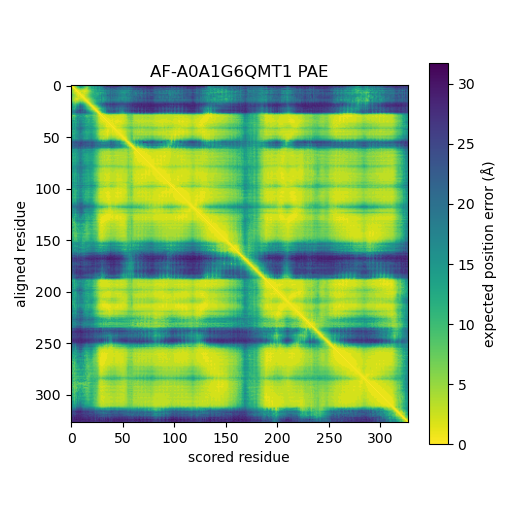 ? -12.057 1.864 6.166 1.00 91.94 203 TRP A CA 1
ATOM 1589 C C . TRP A 1 203 ? -10.967 0.788 6.238 1.00 91.94 203 TRP A C 1
ATOM 1591 O O . TRP A 1 203 ? -11.260 -0.361 6.555 1.00 91.94 203 TRP A O 1
ATOM 1601 N N . ALA A 1 204 ? -9.711 1.151 5.977 1.00 94.12 204 ALA A N 1
ATOM 1602 C CA . ALA A 1 204 ? -8.573 0.252 6.050 1.00 94.12 204 ALA A CA 1
ATOM 1603 C C . ALA A 1 204 ? -7.328 0.973 6.565 1.00 94.12 204 ALA A C 1
ATOM 1605 O O . ALA A 1 204 ? -7.175 2.180 6.382 1.00 94.12 204 ALA A O 1
ATOM 1606 N N . VAL A 1 205 ? -6.431 0.201 7.165 1.00 94.44 205 VAL A N 1
ATOM 1607 C CA . VAL A 1 205 ? -5.038 0.578 7.410 1.00 94.44 205 VAL A CA 1
ATOM 1608 C C . VAL A 1 205 ? -4.139 -0.409 6.696 1.00 94.44 205 VAL A C 1
ATOM 1610 O O . VAL A 1 205 ? -4.509 -1.564 6.500 1.00 94.44 205 VAL A O 1
ATOM 1613 N N . HIS A 1 206 ? -2.956 0.022 6.300 1.00 94.12 206 HIS A N 1
ATOM 1614 C CA . HIS A 1 206 ? -2.038 -0.821 5.552 1.00 94.12 206 HIS A CA 1
ATOM 1615 C C . HIS A 1 206 ? -0.616 -0.667 6.065 1.00 94.12 206 HIS A C 1
ATOM 1617 O O . HIS A 1 206 ? -0.284 0.350 6.662 1.00 94.12 206 HIS A O 1
ATOM 1623 N N . GLY A 1 207 ? 0.214 -1.674 5.819 1.00 89.56 207 GLY A N 1
ATOM 1624 C CA . GLY A 1 207 ? 1.660 -1.598 5.989 1.00 89.56 207 GLY A CA 1
ATOM 1625 C C . GLY A 1 207 ? 2.357 -2.026 4.707 1.00 89.56 207 GLY A C 1
ATOM 1626 O O . GLY A 1 207 ? 1.938 -2.980 4.040 1.00 89.56 207 GLY A O 1
ATOM 1627 N N . GLN A 1 208 ? 3.398 -1.288 4.343 1.00 85.25 208 GLN A N 1
ATOM 1628 C CA . GLN A 1 208 ? 4.134 -1.507 3.109 1.00 85.25 208 GLN A CA 1
ATOM 1629 C C . GLN A 1 208 ? 5.323 -2.431 3.311 1.00 85.25 208 GLN A C 1
ATOM 1631 O O . GLN A 1 208 ? 5.993 -2.404 4.342 1.00 85.25 208 GLN A O 1
ATOM 1636 N N . ARG A 1 209 ? 5.600 -3.212 2.272 1.00 83.12 209 ARG A N 1
ATOM 1637 C CA . ARG A 1 209 ? 6.776 -4.059 2.140 1.00 83.12 209 ARG A CA 1
ATOM 1638 C C . ARG A 1 209 ? 7.318 -3.970 0.711 1.00 83.12 209 ARG A C 1
ATOM 1640 O O . ARG A 1 209 ? 6.633 -3.519 -0.211 1.00 83.12 209 ARG A O 1
ATOM 1647 N N . LEU A 1 210 ? 8.539 -4.438 0.480 1.00 78.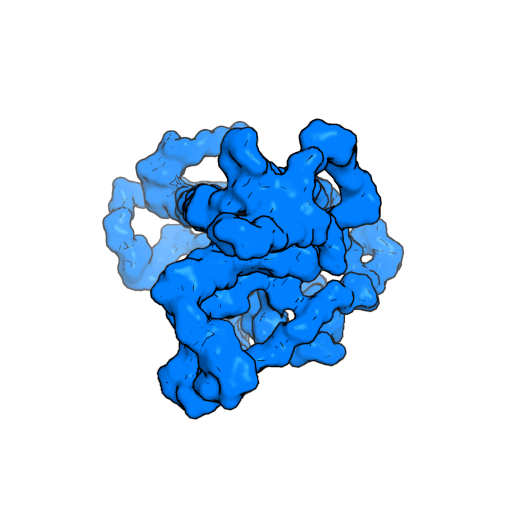25 210 LEU A N 1
ATOM 1648 C CA . LEU A 1 210 ? 9.070 -4.557 -0.873 1.00 78.25 210 LEU A CA 1
ATOM 1649 C C . LEU A 1 210 ? 8.201 -5.535 -1.669 1.00 78.25 210 LEU A C 1
ATOM 1651 O O . LEU A 1 210 ? 8.050 -6.696 -1.303 1.00 78.25 210 LEU A O 1
ATOM 1655 N N . LEU A 1 211 ? 7.616 -5.048 -2.767 1.00 84.25 211 LEU A N 1
ATOM 1656 C CA . LEU A 1 211 ? 6.724 -5.829 -3.633 1.00 84.25 211 LEU A CA 1
ATOM 1657 C C . LEU A 1 211 ? 5.476 -6.383 -2.922 1.00 84.25 211 LEU A C 1
ATOM 1659 O O . LEU A 1 211 ? 4.839 -7.305 -3.433 1.00 84.25 211 LEU A O 1
ATOM 1663 N N . GLY A 1 212 ? 5.084 -5.790 -1.794 1.00 88.69 212 GLY A N 1
ATOM 1664 C CA . GLY A 1 212 ? 3.912 -6.207 -1.037 1.00 88.69 212 GLY A CA 1
ATOM 1665 C C . GLY A 1 212 ? 3.261 -5.065 -0.269 1.00 88.69 212 GLY A C 1
ATOM 1666 O O . GLY A 1 212 ? 3.907 -4.124 0.175 1.00 88.69 212 GLY A O 1
ATOM 1667 N N . THR A 1 213 ? 1.956 -5.138 -0.075 1.00 92.50 213 THR A N 1
ATOM 1668 C CA . THR A 1 213 ? 1.229 -4.285 0.864 1.00 92.50 213 THR A CA 1
ATOM 1669 C C . THR A 1 213 ? 0.224 -5.142 1.604 1.00 92.50 213 THR A C 1
ATOM 1671 O O . THR A 1 213 ? -0.611 -5.810 0.990 1.00 92.50 213 THR A O 1
ATOM 1674 N N . VAL A 1 214 ? 0.306 -5.131 2.929 1.00 95.19 214 VAL A N 1
ATOM 1675 C CA . VAL A 1 214 ? -0.675 -5.790 3.788 1.00 95.19 214 VAL A CA 1
ATOM 1676 C C . VAL A 1 214 ? -1.754 -4.772 4.111 1.00 95.19 214 VAL A C 1
ATOM 1678 O O . VAL A 1 214 ? -1.450 -3.685 4.588 1.00 95.19 214 VAL A O 1
ATOM 1681 N N . VAL A 1 215 ? -3.006 -5.116 3.842 1.00 96.38 215 VAL A N 1
ATOM 1682 C CA . VAL A 1 215 ? -4.178 -4.266 4.046 1.00 96.38 215 VAL A CA 1
ATOM 1683 C C . VAL A 1 215 ? -5.063 -4.893 5.111 1.00 96.38 215 VAL A C 1
ATOM 1685 O O . VAL A 1 215 ? -5.591 -5.986 4.917 1.00 96.38 215 VAL A O 1
ATOM 1688 N N . PHE A 1 216 ? -5.269 -4.186 6.213 1.00 97.00 216 PHE A N 1
ATOM 1689 C CA . PHE A 1 216 ? -6.264 -4.512 7.225 1.00 97.00 216 PHE A CA 1
ATOM 1690 C C . PHE A 1 216 ? -7.516 -3.683 6.968 1.00 97.00 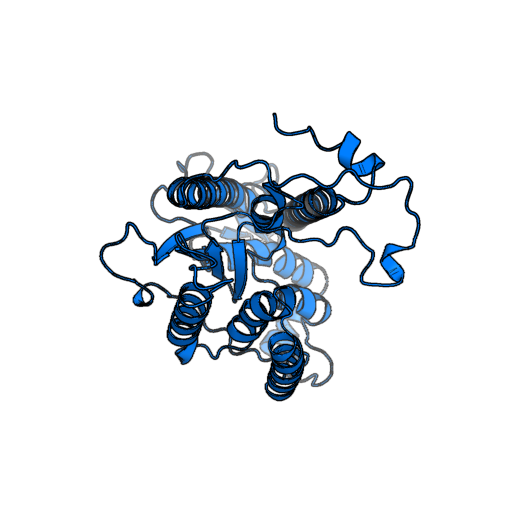216 PHE A C 1
ATOM 1692 O O . PHE A 1 216 ? -7.583 -2.501 7.306 1.00 97.00 216 PHE A O 1
ATOM 1699 N N . ASN A 1 217 ? -8.515 -4.307 6.357 1.00 95.38 217 ASN A N 1
ATOM 1700 C CA . ASN A 1 217 ? -9.851 -3.743 6.258 1.00 95.38 217 ASN A CA 1
ATOM 1701 C C . ASN A 1 217 ? -10.508 -3.815 7.638 1.00 95.38 217 ASN A C 1
ATOM 1703 O O . ASN A 1 217 ? -10.708 -4.900 8.177 1.00 95.38 217 ASN A O 1
ATOM 1707 N N . LEU A 1 218 ? -10.868 -2.661 8.189 1.00 93.38 218 LEU A N 1
ATOM 1708 C CA . LEU A 1 218 ? -11.399 -2.513 9.543 1.00 93.38 218 LEU A CA 1
ATOM 1709 C C . LEU A 1 218 ? -12.821 -3.077 9.691 1.00 93.38 218 LEU A C 1
ATOM 1711 O O . LEU A 1 218 ? -13.353 -3.125 10.800 1.00 93.38 218 LEU A O 1
ATOM 1715 N N . GLY A 1 219 ? -13.473 -3.453 8.586 1.00 89.19 219 GLY A N 1
ATOM 1716 C CA . GLY A 1 219 ? -14.840 -3.980 8.572 1.00 89.19 219 GLY A CA 1
ATOM 1717 C C . GLY A 1 219 ? -15.915 -2.925 8.840 1.00 89.19 219 GLY A C 1
ATOM 1718 O O . GLY A 1 219 ? -17.082 -3.145 8.542 1.00 89.19 219 GLY A O 1
ATOM 1719 N N . LYS A 1 220 ? -15.518 -1.750 9.333 1.00 86.88 220 LYS A N 1
ATOM 1720 C CA . LYS A 1 220 ? -16.355 -0.567 9.484 1.00 86.88 220 LYS A CA 1
ATOM 1721 C C . LYS A 1 220 ? -15.568 0.691 9.147 1.00 86.88 220 LYS A C 1
ATOM 1723 O O . LYS A 1 220 ? -14.343 0.728 9.256 1.00 86.88 220 LYS A O 1
ATOM 1728 N N . MET A 1 221 ? -16.290 1.741 8.782 1.00 87.81 221 MET A N 1
ATOM 1729 C CA . MET A 1 221 ? -15.700 3.056 8.569 1.00 87.81 221 MET A CA 1
ATOM 1730 C C . MET A 1 221 ? -15.557 3.798 9.897 1.00 87.81 221 MET A C 1
ATOM 1732 O O . MET A 1 221 ? -16.501 3.862 10.682 1.00 87.81 221 MET A O 1
ATOM 1736 N N . ILE A 1 222 ? -14.392 4.395 10.129 1.00 87.00 222 ILE A N 1
ATOM 1737 C CA . ILE A 1 222 ? -14.135 5.285 11.262 1.00 87.00 222 ILE A CA 1
ATOM 1738 C C . ILE A 1 222 ? -13.764 6.684 10.758 1.00 87.00 222 ILE A C 1
ATOM 1740 O O . ILE A 1 222 ? -13.216 6.816 9.663 1.00 87.00 222 ILE A O 1
ATOM 1744 N N . PRO A 1 223 ? -14.040 7.753 11.519 1.00 86.38 223 PRO A N 1
ATOM 1745 C CA . PRO A 1 223 ? -13.562 9.082 11.158 1.00 86.38 223 PRO A CA 1
ATOM 1746 C C . PRO A 1 223 ? -12.028 9.109 11.108 1.00 86.38 223 PRO A C 1
ATOM 1748 O O . PRO A 1 223 ? -11.375 8.845 12.113 1.00 86.38 223 PRO A O 1
ATOM 1751 N N . GLY A 1 224 ? -11.448 9.437 9.949 1.00 84.50 224 GLY A N 1
ATOM 1752 C CA . GLY A 1 224 ? -9.995 9.598 9.792 1.00 84.50 224 GLY A CA 1
ATOM 1753 C C . GLY A 1 224 ? -9.495 10.995 10.166 1.00 84.50 224 GLY A C 1
ATOM 1754 O O . GLY A 1 224 ? -8.317 11.308 10.029 1.00 84.50 224 GLY A O 1
ATOM 1755 N N . VAL A 1 225 ? -10.401 11.876 10.581 1.00 81.19 225 VAL A N 1
ATOM 1756 C CA . VAL A 1 225 ? -10.142 13.295 10.810 1.00 81.19 225 VAL A CA 1
ATOM 1757 C C . VAL A 1 225 ? -10.804 13.727 12.102 1.00 81.19 225 VAL A C 1
ATOM 1759 O O . VAL A 1 225 ? -11.672 13.032 12.615 1.00 81.19 225 VAL A O 1
ATOM 1762 N N . THR A 1 226 ? -10.423 14.892 12.611 1.00 76.69 226 THR A N 1
ATOM 1763 C CA . THR A 1 226 ? -11.072 15.553 13.747 1.00 76.69 226 THR A CA 1
ATOM 1764 C C . THR A 1 226 ? -11.779 16.827 13.281 1.00 76.69 226 THR A C 1
ATOM 1766 O O . THR A 1 226 ? -11.314 17.488 12.338 1.00 76.69 226 THR A O 1
ATOM 1769 N N . PRO A 1 227 ? -12.901 17.213 13.922 1.00 70.94 227 PRO A N 1
ATOM 1770 C CA . PRO A 1 227 ? -13.648 18.413 13.531 1.00 70.94 227 PRO A CA 1
ATOM 1771 C C . PRO A 1 227 ? -12.850 19.689 13.829 1.00 70.94 227 PRO A C 1
ATOM 1773 O O . PRO A 1 227 ? -12.978 20.706 13.135 1.00 70.94 227 PRO A O 1
ATOM 1776 N N . HIS A 1 228 ? -11.988 19.608 14.841 1.00 76.06 228 HIS A N 1
ATOM 1777 C CA . HIS A 1 228 ? -11.089 20.667 15.259 1.00 76.06 228 HIS A CA 1
ATOM 1778 C C . HIS A 1 228 ? -9.676 20.429 14.710 1.00 76.06 228 HIS A C 1
ATOM 1780 O O . HIS A 1 228 ? -9.233 19.278 14.672 1.00 76.06 228 HIS A O 1
ATOM 1786 N N . PRO A 1 229 ? -8.976 21.497 14.288 1.00 74.44 229 PRO A N 1
ATOM 1787 C CA . PRO A 1 229 ? -7.557 21.447 13.958 1.00 74.44 229 PRO A CA 1
ATOM 1788 C C . PRO A 1 229 ? -6.744 20.837 15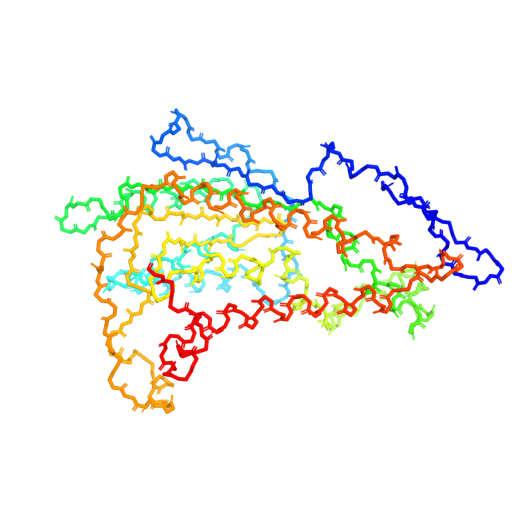.105 1.00 74.44 229 PRO A C 1
ATOM 1790 O O . PRO A 1 229 ? -6.809 21.330 16.228 1.00 74.44 229 PRO A O 1
ATOM 1793 N N . VAL A 1 230 ? -5.999 19.771 14.817 1.00 79.50 230 VAL A N 1
ATOM 1794 C CA . VAL A 1 230 ? -5.071 19.129 15.771 1.00 79.50 230 VAL A CA 1
ATOM 1795 C C . VAL A 1 230 ? -3.642 19.645 15.617 1.00 79.50 230 VAL A C 1
ATOM 1797 O O . VAL A 1 230 ? -2.846 19.545 16.542 1.00 79.50 230 VAL A O 1
ATOM 1800 N N . GLU A 1 231 ? -3.332 20.258 14.472 1.00 81.38 231 GLU A N 1
ATOM 1801 C CA . GLU A 1 231 ? -2.014 20.804 14.147 1.00 81.38 231 GLU A CA 1
ATOM 1802 C C . GLU A 1 231 ? -2.137 22.279 13.735 1.00 81.38 231 GLU A C 1
ATOM 1804 O O . GLU A 1 231 ? -3.078 22.630 13.016 1.00 81.38 231 GLU A O 1
ATOM 1809 N N . PRO A 1 232 ? -1.172 23.149 14.093 1.00 83.31 232 PRO A N 1
ATOM 1810 C CA . PRO A 1 232 ? -1.190 24.558 13.694 1.00 83.31 232 PRO A CA 1
ATOM 1811 C C . PRO A 1 232 ? -1.269 24.784 12.177 1.00 83.31 232 PRO A C 1
ATOM 1813 O O . PRO A 1 232 ? -1.914 25.731 11.734 1.00 83.31 232 PRO A O 1
ATOM 1816 N N . LEU A 1 233 ? -0.675 23.898 11.366 1.00 80.38 233 LEU A N 1
ATOM 1817 C CA . LEU A 1 233 ? -0.732 23.985 9.899 1.00 80.38 233 LEU A CA 1
ATOM 1818 C C . LEU A 1 233 ? -2.157 23.850 9.348 1.00 80.38 233 LEU A C 1
ATOM 1820 O O . LEU A 1 233 ? -2.467 24.405 8.298 1.00 80.38 233 LEU A O 1
ATOM 1824 N N . GLN A 1 234 ? -3.055 23.193 10.084 1.00 77.56 234 GLN A N 1
ATOM 1825 C CA . GLN A 1 234 ? -4.460 23.038 9.701 1.00 77.56 234 GLN A CA 1
ATOM 1826 C C . GLN A 1 234 ? -5.274 24.336 9.886 1.00 77.56 234 GLN A C 1
ATOM 1828 O O . GLN A 1 234 ? -6.459 24.367 9.550 1.00 77.56 234 GLN A O 1
ATOM 1833 N N . LEU A 1 235 ? -4.665 25.403 10.423 1.00 77.50 235 LEU A N 1
ATOM 1834 C CA . LEU A 1 235 ? -5.266 26.738 10.533 1.00 77.50 235 LEU A CA 1
ATOM 1835 C C . LEU A 1 235 ? -5.099 27.577 9.257 1.00 77.50 235 LEU A C 1
ATOM 1837 O O . LEU A 1 235 ? -5.751 28.613 9.121 1.00 77.50 235 LEU A O 1
ATOM 1841 N N . LEU A 1 236 ? -4.248 27.146 8.324 1.00 76.44 236 LEU A N 1
ATOM 1842 C CA . LEU A 1 236 ? -3.932 27.882 7.105 1.00 76.44 236 LEU A CA 1
ATOM 1843 C C . LEU A 1 236 ? -4.667 27.308 5.889 1.00 76.44 236 LEU A C 1
ATOM 1845 O O . LEU A 1 236 ? -4.829 26.099 5.755 1.00 76.44 236 LEU A O 1
ATOM 1849 N N . PRO A 1 237 ? -5.012 28.196 4.951 1.00 68.50 237 PRO A N 1
ATOM 1850 C CA . PRO A 1 237 ? -6.251 28.965 4.968 1.00 68.50 237 PRO A CA 1
ATOM 1851 C C . PRO A 1 237 ? -7.500 28.064 4.959 1.00 68.50 237 PRO A C 1
ATOM 1853 O O . PRO A 1 237 ? -7.640 27.172 4.127 1.00 68.50 237 PRO A O 1
ATOM 1856 N N . ARG A 1 238 ? -8.459 28.340 5.852 1.00 62.28 238 ARG A N 1
ATOM 1857 C CA . ARG A 1 238 ? -9.746 27.627 5.932 1.00 62.28 238 ARG A CA 1
ATOM 1858 C C . ARG A 1 238 ? -10.875 28.533 5.440 1.00 62.28 238 ARG A C 1
ATOM 1860 O O . ARG A 1 238 ? -11.082 29.608 5.994 1.00 62.28 238 ARG A O 1
ATOM 1867 N N . THR A 1 239 ? -11.615 28.111 4.418 1.00 59.81 239 THR A N 1
ATOM 1868 C CA . THR A 1 239 ? -12.676 28.925 3.791 1.00 59.81 239 THR A CA 1
ATOM 1869 C C . THR A 1 239 ? -14.036 28.836 4.489 1.00 59.81 239 THR A C 1
ATOM 1871 O O . THR A 1 239 ? -14.846 29.741 4.314 1.00 59.81 239 THR A O 1
ATOM 1874 N N . ALA A 1 240 ? -14.303 27.802 5.298 1.00 57.62 240 ALA A N 1
ATOM 1875 C CA . ALA A 1 240 ? -15.550 27.668 6.063 1.00 57.62 240 ALA A CA 1
ATOM 1876 C C . ALA A 1 240 ? -15.461 26.589 7.169 1.00 57.62 240 ALA A C 1
ATOM 1878 O O . ALA A 1 240 ? -14.581 25.719 7.118 1.00 57.62 240 ALA A O 1
ATOM 1879 N N . PRO A 1 241 ? -16.384 26.590 8.155 1.00 58.88 241 PRO A N 1
ATOM 1880 C CA . PRO A 1 241 ? -16.659 25.413 8.974 1.00 58.88 241 PRO A CA 1
ATOM 1881 C C . PRO A 1 241 ? -17.054 24.260 8.050 1.00 58.88 241 PRO A C 1
ATOM 1883 O O . PRO A 1 241 ? -17.986 24.380 7.258 1.00 58.88 241 PRO A O 1
ATOM 1886 N N . ILE A 1 242 ? -16.317 23.157 8.119 1.00 63.47 242 ILE A N 1
ATOM 1887 C CA . ILE A 1 242 ? -16.591 22.001 7.268 1.00 63.47 242 ILE A CA 1
ATOM 1888 C C . ILE A 1 242 ? -17.777 21.266 7.883 1.00 63.47 242 ILE A C 1
ATOM 1890 O O . ILE A 1 242 ? -17.753 20.976 9.082 1.00 63.47 242 ILE A O 1
ATOM 1894 N N . SER A 1 243 ? -18.807 20.977 7.084 1.00 61.41 243 SER A N 1
ATOM 1895 C CA . SER A 1 243 ? -19.876 20.077 7.505 1.00 61.41 243 SER A CA 1
ATOM 1896 C C . SER A 1 243 ? -19.241 18.737 7.836 1.00 61.41 243 SER A C 1
ATOM 1898 O O . SER A 1 243 ? -18.658 18.101 6.955 1.00 61.41 243 SER A O 1
ATOM 1900 N N . TRP A 1 244 ? -19.313 18.334 9.103 1.00 65.44 244 TRP A N 1
ATOM 1901 C CA . TRP A 1 244 ? -18.858 17.014 9.495 1.00 65.44 244 TRP A CA 1
ATOM 1902 C C . TRP A 1 244 ? -19.611 16.001 8.635 1.00 65.44 244 TRP A C 1
ATOM 1904 O O . TRP A 1 244 ? -20.846 16.054 8.622 1.00 65.44 244 TRP A O 1
ATOM 1914 N N . PRO A 1 245 ? -18.920 15.122 7.891 1.00 61.91 245 PRO A N 1
ATOM 1915 C CA . PRO A 1 245 ? -19.599 13.984 7.322 1.00 61.91 245 PRO A CA 1
ATOM 1916 C C . PRO A 1 245 ? -20.089 13.210 8.533 1.00 61.91 245 PRO A C 1
ATOM 1918 O O . PRO A 1 245 ? -19.302 12.605 9.261 1.00 61.91 245 PRO A O 1
ATOM 1921 N N . GLY A 1 246 ? -21.387 13.323 8.821 1.00 58.00 246 GLY A N 1
ATOM 1922 C CA . GLY A 1 246 ? -22.020 12.443 9.784 1.00 58.00 246 GLY A CA 1
ATOM 1923 C C . GLY A 1 246 ? -21.599 11.019 9.445 1.00 58.00 246 GLY A C 1
ATOM 1924 O O . GLY A 1 246 ? -21.338 10.704 8.280 1.00 58.00 246 GLY A O 1
ATOM 1925 N N . THR A 1 247 ? -21.501 10.160 10.450 1.00 55.84 247 THR A N 1
ATOM 1926 C CA . THR A 1 247 ? -21.372 8.721 10.232 1.00 55.84 247 THR A CA 1
ATOM 1927 C C . THR A 1 247 ? -22.674 8.246 9.590 1.00 55.84 247 THR A C 1
ATOM 1929 O O . THR A 1 247 ? -23.559 7.719 10.256 1.00 55.84 247 THR A O 1
ATOM 1932 N N . ALA A 1 248 ? -22.870 8.539 8.304 1.00 52.62 248 ALA A N 1
ATOM 1933 C CA . ALA A 1 248 ? -23.926 7.936 7.529 1.00 52.62 248 ALA A CA 1
ATOM 1934 C C . ALA A 1 248 ? -23.618 6.442 7.570 1.00 52.62 248 ALA A C 1
ATOM 1936 O O . ALA A 1 248 ? -22.566 6.018 7.089 1.00 52.62 248 ALA A O 1
ATOM 1937 N N . ASN A 1 249 ? -24.499 5.694 8.234 1.00 52.00 249 ASN A N 1
ATOM 1938 C CA . ASN A 1 249 ? -24.459 4.246 8.416 1.00 52.00 249 ASN A CA 1
ATOM 1939 C C . ASN A 1 249 ? -24.537 3.524 7.062 1.00 52.00 249 ASN A C 1
ATOM 1941 O O . ASN A 1 249 ? -25.522 2.865 6.753 1.00 52.00 249 ASN A O 1
ATOM 1945 N N . ASN A 1 250 ? -23.502 3.649 6.241 1.00 56.59 250 ASN A N 1
ATOM 1946 C CA . ASN A 1 250 ? -23.263 2.794 5.090 1.00 56.59 250 ASN A CA 1
ATOM 1947 C C . ASN A 1 250 ? -22.202 1.770 5.487 1.00 56.59 250 ASN A C 1
ATOM 1949 O O . ASN A 1 250 ? -21.137 1.689 4.876 1.00 56.59 250 ASN A O 1
ATOM 1953 N N . GLU A 1 251 ? -22.485 1.015 6.551 1.00 65.50 251 GLU A N 1
ATOM 1954 C CA . GLU A 1 251 ? -21.731 -0.188 6.890 1.00 65.50 251 GLU A CA 1
ATOM 1955 C C . GLU A 1 251 ? -21.897 -1.173 5.728 1.00 65.50 251 GLU A C 1
ATOM 1957 O O . GLU A 1 251 ? -22.893 -1.883 5.596 1.00 65.50 251 GLU A O 1
ATOM 1962 N N . LEU A 1 252 ? -20.947 -1.133 4.796 1.00 70.31 252 LEU A N 1
ATOM 1963 C CA . LEU A 1 252 ? -20.839 -2.142 3.760 1.00 70.31 252 LEU A CA 1
ATOM 1964 C C . LEU A 1 252 ? -20.333 -3.424 4.425 1.00 70.31 252 LEU A C 1
ATOM 1966 O O . LEU A 1 252 ? -19.348 -3.350 5.161 1.00 70.31 252 LEU A O 1
ATOM 1970 N N . PRO A 1 253 ? -20.933 -4.592 4.132 1.00 76.19 253 PRO A N 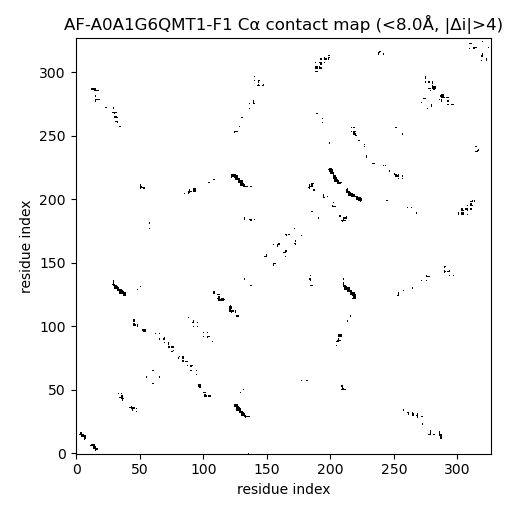1
ATOM 1971 C CA . PRO A 1 253 ? -20.386 -5.862 4.582 1.00 76.19 253 PRO A CA 1
ATOM 1972 C C . PRO A 1 253 ? -18.910 -5.962 4.195 1.00 76.19 253 PRO A C 1
ATOM 1974 O O . PRO A 1 253 ? -18.544 -5.637 3.064 1.00 76.19 253 PRO A O 1
ATOM 1977 N N . SER A 1 254 ? -18.067 -6.445 5.100 1.00 74.88 254 SER A N 1
ATOM 1978 C CA . SER A 1 254 ? -16.618 -6.589 4.900 1.00 74.88 254 SER A CA 1
ATOM 1979 C C . SER A 1 254 ? -16.235 -7.368 3.638 1.00 74.88 254 SER A C 1
ATOM 1981 O O . SER A 1 254 ? -15.243 -7.040 2.989 1.00 74.88 254 SER A O 1
ATOM 1983 N N . GLN A 1 255 ? -17.071 -8.313 3.206 1.00 84.69 255 GLN A N 1
ATOM 1984 C CA . GLN A 1 255 ? -16.904 -9.012 1.931 1.00 84.69 255 GLN A CA 1
ATOM 1985 C C . GLN A 1 255 ? -16.899 -8.062 0.717 1.00 84.69 255 GLN A C 1
ATOM 1987 O O . GLN A 1 255 ? -16.135 -8.269 -0.219 1.00 84.69 255 GLN A O 1
ATOM 1992 N N . ARG A 1 256 ? -17.682 -6.975 0.739 1.00 87.38 256 ARG A N 1
ATOM 1993 C CA . ARG A 1 256 ? -17.700 -5.974 -0.344 1.00 87.38 256 ARG A CA 1
ATOM 1994 C C . ARG A 1 256 ? -16.382 -5.214 -0.448 1.00 87.38 256 ARG A C 1
ATOM 1996 O O . ARG A 1 256 ? -16.003 -4.812 -1.543 1.00 87.38 256 ARG A O 1
ATOM 2003 N N . TRP A 1 257 ? -15.696 -5.011 0.674 1.00 90.25 257 TRP A N 1
ATOM 2004 C CA . TRP A 1 257 ? -14.369 -4.401 0.684 1.00 90.25 257 TRP A CA 1
ATOM 2005 C C . TRP A 1 257 ? -13.312 -5.346 0.123 1.00 90.25 257 TRP A C 1
ATOM 2007 O O . TRP A 1 257 ? -12.473 -4.906 -0.657 1.00 90.25 257 TRP A O 1
ATOM 2017 N N . ALA A 1 258 ? -13.402 -6.642 0.433 1.00 92.00 258 ALA A N 1
ATOM 2018 C CA . ALA A 1 258 ? -12.565 -7.656 -0.204 1.00 92.00 258 ALA A CA 1
ATOM 2019 C C . ALA A 1 258 ? -12.773 -7.677 -1.730 1.00 92.00 258 ALA A C 1
ATOM 2021 O O . ALA A 1 258 ? -11.801 -7.582 -2.477 1.00 92.00 258 ALA A O 1
ATOM 2022 N N . ASP A 1 259 ? -14.030 -7.671 -2.192 1.00 92.56 259 ASP A N 1
ATOM 2023 C CA . ASP A 1 259 ? -14.362 -7.586 -3.622 1.00 92.56 259 ASP A CA 1
ATOM 2024 C C . ASP A 1 259 ? -13.803 -6.303 -4.268 1.00 92.56 259 ASP A C 1
ATOM 2026 O O . ASP A 1 259 ? -13.345 -6.321 -5.412 1.00 92.56 259 ASP A O 1
ATOM 2030 N N . ALA A 1 260 ? -13.831 -5.174 -3.548 1.00 93.31 260 ALA A N 1
ATOM 2031 C CA . ALA A 1 260 ? -13.293 -3.903 -4.028 1.00 93.31 260 ALA A CA 1
ATOM 2032 C C . ALA A 1 260 ? -11.762 -3.934 -4.155 1.00 93.31 260 ALA A C 1
ATOM 2034 O O . ALA A 1 260 ? -11.230 -3.439 -5.152 1.00 93.31 260 ALA A O 1
ATOM 2035 N N . ILE A 1 261 ? -11.062 -4.542 -3.188 1.00 95.31 261 ILE A N 1
ATOM 2036 C CA . ILE A 1 261 ? -9.610 -4.770 -3.241 1.00 95.31 261 ILE A CA 1
ATOM 2037 C C . ILE A 1 261 ? -9.272 -5.653 -4.446 1.00 95.31 261 ILE A C 1
ATOM 2039 O O . ILE A 1 261 ? -8.432 -5.272 -5.261 1.00 95.31 261 ILE A O 1
ATOM 2043 N N . ASP A 1 262 ? -9.960 -6.785 -4.606 1.00 95.44 262 ASP A N 1
ATOM 2044 C CA . ASP A 1 262 ? -9.732 -7.720 -5.712 1.00 95.44 262 ASP A CA 1
ATOM 2045 C C . ASP A 1 262 ? -9.993 -7.066 -7.073 1.00 95.44 262 ASP A C 1
ATOM 2047 O O . ASP A 1 262 ? -9.207 -7.224 -8.014 1.00 95.44 262 ASP A O 1
ATOM 2051 N N . TRP A 1 263 ? -11.072 -6.286 -7.186 1.00 96.00 263 TRP A N 1
ATOM 2052 C CA . TRP A 1 263 ? -11.382 -5.533 -8.397 1.00 96.00 263 TRP A CA 1
ATOM 2053 C C . TRP A 1 263 ? -10.311 -4.484 -8.706 1.00 96.00 263 TRP A C 1
ATOM 2055 O O . TRP A 1 263 ? -9.855 -4.398 -9.849 1.00 96.00 263 TRP A O 1
ATOM 2065 N N . TRP A 1 264 ? -9.884 -3.706 -7.709 1.00 96.62 264 TRP A N 1
ATOM 2066 C CA . TRP A 1 264 ? -8.849 -2.687 -7.883 1.00 96.62 264 TRP A CA 1
ATOM 2067 C C . TRP A 1 264 ? -7.528 -3.310 -8.329 1.00 96.62 264 TRP A C 1
ATOM 2069 O O . TRP A 1 264 ? -6.927 -2.874 -9.311 1.00 96.62 264 TRP A O 1
ATOM 2079 N N . VAL A 1 265 ? -7.117 -4.390 -7.668 1.00 95.50 265 VAL A N 1
ATOM 2080 C CA . VAL A 1 265 ? -5.904 -5.136 -8.003 1.00 95.50 265 VAL A CA 1
ATOM 2081 C C . VAL A 1 265 ? -5.977 -5.735 -9.403 1.00 95.50 265 VAL A C 1
ATOM 2083 O O . VAL A 1 265 ? -5.006 -5.637 -10.150 1.00 95.50 265 VAL A O 1
ATOM 2086 N N . LEU A 1 266 ? -7.129 -6.264 -9.820 1.00 95.38 266 LEU A N 1
ATOM 2087 C CA . LEU A 1 266 ? -7.334 -6.710 -11.200 1.00 95.38 266 LEU A CA 1
ATOM 2088 C C . LEU A 1 266 ? -7.136 -5.565 -12.208 1.00 95.38 266 LEU A C 1
ATOM 2090 O O . LEU A 1 266 ? -6.588 -5.785 -13.289 1.00 95.38 266 LEU A O 1
ATOM 2094 N N . LYS A 1 267 ? -7.572 -4.343 -11.884 1.00 95.50 267 LYS A N 1
ATOM 2095 C CA . LYS A 1 267 ? -7.355 -3.170 -12.747 1.00 95.50 267 LYS A CA 1
ATOM 2096 C C . LYS A 1 267 ? -5.900 -2.734 -12.789 1.00 95.50 267 LYS A C 1
ATOM 2098 O O . LYS A 1 267 ? -5.413 -2.418 -13.874 1.00 95.50 267 LYS A O 1
ATOM 2103 N N . LEU A 1 268 ? -5.198 -2.785 -11.662 1.00 94.69 268 LEU A N 1
ATOM 2104 C CA . LEU A 1 268 ? -3.757 -2.544 -11.622 1.00 94.69 268 LEU A CA 1
ATOM 2105 C C . LEU A 1 268 ? -2.998 -3.589 -12.445 1.00 94.69 268 LEU A C 1
ATOM 2107 O O . LEU A 1 268 ? -2.158 -3.216 -13.257 1.00 94.69 268 LEU A O 1
ATOM 2111 N N . ASP A 1 269 ? -3.339 -4.872 -12.317 1.00 93.94 269 ASP A N 1
ATOM 2112 C CA . ASP A 1 269 ? -2.751 -5.955 -13.113 1.00 93.94 269 ASP A CA 1
ATOM 2113 C C . ASP A 1 269 ? -2.928 -5.714 -14.622 1.00 93.94 269 ASP A C 1
ATOM 2115 O O . ASP A 1 269 ? -1.958 -5.749 -15.380 1.00 93.94 269 ASP A O 1
ATOM 2119 N N . GLN A 1 270 ? -4.146 -5.369 -15.056 1.00 92.62 270 GLN A N 1
ATOM 2120 C CA . GLN A 1 270 ? -4.450 -5.029 -16.453 1.00 92.62 270 GLN A CA 1
ATOM 2121 C C . GLN A 1 270 ? -3.661 -3.809 -16.943 1.00 92.62 270 GLN A C 1
ATOM 2123 O O . GLN A 1 270 ? -3.120 -3.825 -18.050 1.00 92.62 270 GLN A O 1
ATOM 2128 N N . MET A 1 271 ? -3.583 -2.757 -16.126 1.00 93.62 271 MET A N 1
ATOM 2129 C CA . MET A 1 271 ? -2.826 -1.550 -16.450 1.00 93.62 271 MET A CA 1
ATOM 2130 C C . MET A 1 271 ? -1.338 -1.866 -16.595 1.00 93.62 271 MET A C 1
ATOM 2132 O O . MET A 1 271 ? -0.741 -1.527 -17.615 1.00 93.62 271 MET A O 1
ATOM 2136 N N . PHE A 1 272 ? -0.739 -2.551 -15.620 1.00 92.06 272 PHE A N 1
ATOM 2137 C CA . PHE A 1 272 ? 0.681 -2.889 -15.642 1.00 92.06 272 PHE A CA 1
ATOM 2138 C C . PHE A 1 272 ? 1.034 -3.920 -16.708 1.00 92.06 272 PHE A C 1
ATOM 2140 O O . PHE A 1 272 ? 2.152 -3.883 -17.221 1.00 92.06 272 PHE A O 1
ATOM 2147 N N . ALA A 1 273 ? 0.108 -4.789 -17.109 1.00 89.69 273 ALA A N 1
ATOM 2148 C CA . ALA A 1 273 ? 0.314 -5.671 -18.253 1.00 89.69 273 ALA A CA 1
ATOM 2149 C C . ALA A 1 273 ? 0.586 -4.883 -19.545 1.00 89.69 273 ALA A C 1
ATOM 2151 O O . ALA A 1 273 ? 1.377 -5.335 -20.364 1.00 89.69 273 ALA A O 1
ATOM 2152 N N . CYS A 1 274 ? -0.019 -3.701 -19.700 1.00 89.94 274 CYS A N 1
ATOM 2153 C CA . CYS A 1 274 ? 0.243 -2.796 -20.817 1.00 89.94 274 CYS A CA 1
ATOM 2154 C C . CYS A 1 274 ? 1.439 -1.873 -20.536 1.00 89.94 274 CYS A C 1
ATOM 2156 O O . CYS A 1 274 ? 2.389 -1.818 -21.314 1.00 89.94 274 CYS A O 1
ATOM 2158 N N . LEU A 1 275 ? 1.407 -1.177 -19.398 1.00 90.62 275 LEU A N 1
ATOM 2159 C CA . LEU A 1 275 ? 2.349 -0.114 -19.057 1.00 90.62 275 LEU A CA 1
ATOM 2160 C C . LEU A 1 275 ? 3.772 -0.625 -18.834 1.00 90.62 275 LEU A C 1
ATOM 2162 O O . LEU A 1 275 ? 4.700 0.126 -19.071 1.00 90.62 275 LEU A O 1
ATOM 2166 N N . SER A 1 276 ? 3.948 -1.869 -18.377 1.00 88.62 276 SER A N 1
ATOM 2167 C CA . SER A 1 276 ? 5.275 -2.445 -18.123 1.00 88.62 276 SER A CA 1
ATOM 2168 C C . SER A 1 276 ? 5.826 -3.263 -19.291 1.00 88.62 276 SER A C 1
ATOM 2170 O O . SER A 1 276 ? 6.929 -3.794 -19.177 1.00 88.62 276 SER A O 1
ATOM 2172 N N . ASP A 1 277 ? 5.081 -3.432 -20.390 1.00 88.50 277 ASP A N 1
ATOM 2173 C CA . ASP A 1 277 ? 5.556 -4.215 -21.532 1.00 88.50 277 ASP A CA 1
ATOM 2174 C C . ASP A 1 277 ? 6.420 -3.352 -22.466 1.00 88.50 277 ASP A C 1
ATOM 2176 O O . ASP A 1 277 ? 5.893 -2.452 -23.125 1.00 88.50 277 ASP A O 1
ATOM 2180 N N . PRO A 1 278 ? 7.737 -3.617 -22.580 1.00 87.00 278 PRO A N 1
ATOM 2181 C CA . PRO A 1 278 ? 8.616 -2.825 -23.429 1.00 87.00 278 PRO A CA 1
ATOM 2182 C C . PRO A 1 278 ? 8.220 -2.829 -24.909 1.00 87.00 278 PRO A C 1
ATOM 2184 O O . PRO A 1 278 ? 8.539 -1.869 -25.608 1.00 87.00 278 PRO A O 1
ATOM 2187 N N . SER A 1 279 ? 7.521 -3.860 -25.410 1.00 87.38 279 SER A N 1
ATOM 2188 C CA . SER A 1 279 ? 7.106 -3.877 -26.823 1.00 87.38 279 SER A CA 1
ATOM 2189 C C . SER A 1 279 ? 6.134 -2.747 -27.167 1.00 87.38 279 SER A C 1
ATOM 2191 O O . SER A 1 279 ? 6.146 -2.268 -28.297 1.00 87.38 279 SER A O 1
ATOM 2193 N N . ASN A 1 280 ? 5.356 -2.266 -26.191 1.00 89.06 280 ASN A N 1
ATOM 2194 C CA . ASN A 1 280 ? 4.422 -1.149 -26.373 1.00 89.06 280 ASN A CA 1
ATOM 2195 C C . ASN A 1 280 ? 5.123 0.210 -26.530 1.00 89.06 280 ASN A C 1
ATOM 2197 O O . ASN A 1 280 ? 4.474 1.206 -26.839 1.00 89.06 280 ASN A O 1
ATOM 2201 N N . PHE A 1 281 ? 6.440 0.258 -26.324 1.00 90.88 281 PHE A N 1
ATOM 2202 C CA . PHE A 1 281 ? 7.250 1.468 -26.407 1.00 90.88 281 PHE A CA 1
ATOM 2203 C C . PHE A 1 281 ? 8.365 1.291 -27.436 1.00 90.88 281 PHE A C 1
ATOM 2205 O O . PHE A 1 281 ? 9.528 1.550 -27.142 1.00 90.88 281 PHE A O 1
ATOM 2212 N N . SER A 1 282 ? 8.020 0.808 -28.628 1.00 89.06 282 SER A N 1
ATOM 2213 C CA . SER A 1 282 ? 8.940 0.695 -29.760 1.00 89.06 282 SER A CA 1
ATOM 2214 C C . SER A 1 282 ? 8.604 1.697 -30.870 1.00 89.06 282 SER A C 1
ATOM 2216 O O . SER A 1 282 ? 7.468 2.162 -30.980 1.00 89.06 282 SER A O 1
ATOM 2218 N N . ASP A 1 283 ? 9.608 2.092 -31.652 1.00 88.44 283 ASP A N 1
ATOM 2219 C CA . ASP A 1 283 ? 9.431 2.928 -32.839 1.00 88.44 283 ASP A CA 1
ATOM 2220 C C . ASP A 1 283 ? 8.889 2.118 -34.034 1.00 88.44 283 ASP A C 1
ATOM 2222 O O . ASP A 1 283 ? 8.701 0.904 -33.964 1.00 88.44 283 ASP A O 1
ATOM 2226 N N . ALA A 1 284 ? 8.670 2.783 -35.173 1.00 87.31 284 ALA A N 1
ATOM 2227 C CA . ALA A 1 284 ? 8.196 2.125 -36.396 1.00 87.31 284 ALA A CA 1
ATOM 2228 C C . ALA A 1 284 ? 9.152 1.038 -36.938 1.00 87.31 284 ALA A C 1
ATOM 2230 O O . ALA A 1 284 ? 8.744 0.227 -37.767 1.00 87.31 284 ALA A O 1
ATOM 2231 N N . ASN A 1 285 ? 10.407 1.014 -36.480 1.00 86.62 285 ASN A N 1
ATOM 2232 C CA . ASN A 1 285 ? 11.413 0.019 -36.843 1.00 86.62 285 ASN A CA 1
ATOM 2233 C C . ASN A 1 285 ? 11.520 -1.114 -35.801 1.00 86.62 285 ASN A C 1
ATOM 2235 O O . ASN A 1 285 ? 12.359 -2.003 -35.956 1.00 86.62 285 ASN A O 1
ATOM 2239 N N . GLY A 1 286 ? 10.702 -1.098 -34.741 1.00 82.62 286 GLY A N 1
ATOM 2240 C CA . GLY A 1 286 ? 10.745 -2.071 -33.644 1.00 82.62 286 GLY A CA 1
ATOM 2241 C C . GLY A 1 286 ? 11.872 -1.830 -32.630 1.00 82.62 286 GLY A C 1
ATOM 2242 O O . GLY A 1 286 ? 12.185 -2.717 -31.826 1.00 82.62 286 GLY A O 1
ATOM 2243 N N . SER A 1 287 ? 12.497 -0.651 -32.654 1.00 87.44 287 SER A N 1
ATOM 2244 C CA . SER A 1 287 ? 13.521 -0.251 -31.686 1.00 87.44 287 SER A CA 1
ATOM 2245 C C . SER A 1 287 ? 12.855 0.266 -30.423 1.00 87.44 287 SER A C 1
ATOM 2247 O O . SER A 1 287 ? 12.010 1.156 -30.479 1.00 87.44 287 SER A O 1
ATOM 2249 N N . TYR A 1 288 ? 13.230 -0.276 -29.270 1.00 91.00 288 TYR A N 1
ATOM 2250 C CA . TYR A 1 288 ? 12.691 0.171 -27.989 1.00 91.00 288 TYR A CA 1
ATOM 2251 C C . TYR A 1 288 ? 13.090 1.621 -27.669 1.00 91.00 288 TYR A C 1
ATOM 2253 O O . TYR A 1 288 ? 14.228 2.023 -27.905 1.00 91.00 288 TYR A O 1
ATOM 2261 N N . LEU A 1 289 ? 12.161 2.385 -27.088 1.00 92.75 289 LEU A N 1
ATOM 2262 C CA . LEU A 1 289 ? 12.290 3.798 -26.732 1.00 92.75 289 LEU A CA 1
ATOM 2263 C C . LEU A 1 289 ? 12.217 3.977 -25.199 1.00 92.75 289 LEU A C 1
ATOM 2265 O O . LEU A 1 289 ? 11.144 4.283 -24.661 1.00 92.75 289 LEU A O 1
ATOM 2269 N N . PRO A 1 290 ? 13.346 3.838 -24.468 1.00 90.38 290 PRO A N 1
ATOM 2270 C CA . PRO A 1 290 ? 13.382 3.924 -23.004 1.00 90.38 290 PRO A CA 1
ATOM 2271 C C . PRO A 1 290 ? 12.791 5.223 -22.446 1.00 90.38 290 PRO A C 1
ATOM 2273 O O . PRO A 1 290 ? 12.071 5.195 -21.451 1.00 90.38 290 PRO A O 1
ATOM 2276 N N . TYR A 1 291 ? 13.049 6.351 -23.114 1.00 91.44 291 TYR A N 1
ATOM 2277 C CA . TYR A 1 291 ? 12.549 7.670 -22.716 1.00 91.44 291 TYR A CA 1
ATOM 2278 C C . TYR A 1 291 ? 11.016 7.743 -22.715 1.00 91.44 291 TYR A C 1
ATOM 2280 O O . TYR A 1 291 ? 10.410 8.236 -21.764 1.00 91.44 291 TYR A O 1
ATOM 2288 N N . HIS A 1 292 ? 10.374 7.200 -23.754 1.00 92.44 292 HIS A N 1
ATOM 2289 C CA . HIS A 1 292 ? 8.915 7.177 -23.849 1.00 92.44 292 HIS A CA 1
ATOM 2290 C C . HIS A 1 292 ? 8.298 6.300 -22.759 1.00 92.44 292 HIS A C 1
ATOM 2292 O O . HIS A 1 292 ? 7.335 6.719 -22.116 1.00 92.44 292 HIS A O 1
ATOM 2298 N N . HIS A 1 293 ? 8.870 5.118 -22.516 1.00 92.44 293 HIS A N 1
ATOM 2299 C CA . HIS A 1 293 ? 8.404 4.224 -21.457 1.00 92.44 293 HIS A CA 1
ATOM 2300 C C . HIS A 1 293 ? 8.564 4.867 -20.068 1.00 92.44 293 HIS A C 1
ATOM 2302 O O . HIS A 1 293 ? 7.606 4.891 -19.294 1.00 92.44 293 HIS A O 1
ATOM 2308 N N . GLN A 1 294 ? 9.724 5.470 -19.772 1.00 90.12 294 GLN A N 1
ATOM 2309 C CA . GLN A 1 294 ? 9.964 6.164 -18.500 1.00 90.12 294 GLN A CA 1
ATOM 2310 C C . GLN A 1 294 ? 8.955 7.296 -18.262 1.00 90.12 294 GLN A C 1
ATOM 2312 O O . GLN A 1 294 ? 8.382 7.391 -17.176 1.00 90.12 294 GLN A O 1
ATOM 2317 N N . ASN A 1 295 ? 8.708 8.132 -19.275 1.00 89.94 295 ASN A N 1
ATOM 2318 C CA . ASN A 1 295 ? 7.759 9.239 -19.170 1.00 89.94 295 ASN A CA 1
ATOM 2319 C C . ASN A 1 295 ? 6.339 8.754 -18.864 1.00 89.94 295 ASN A C 1
ATOM 2321 O O . ASN A 1 295 ? 5.646 9.353 -18.043 1.00 89.94 295 ASN A O 1
ATOM 2325 N N . TRP A 1 296 ? 5.898 7.663 -19.493 1.00 91.56 296 TRP A N 1
ATOM 2326 C CA . TRP A 1 296 ? 4.585 7.081 -19.213 1.00 91.56 296 TRP A CA 1
ATOM 2327 C C . TRP A 1 296 ? 4.476 6.542 -17.786 1.00 91.56 296 TRP A C 1
ATOM 2329 O O . TRP A 1 296 ? 3.478 6.817 -17.119 1.00 91.56 296 TRP A O 1
ATOM 2339 N N . LEU A 1 297 ? 5.501 5.839 -17.293 1.00 89.25 297 LEU A N 1
ATOM 2340 C CA . LEU A 1 297 ? 5.539 5.367 -15.905 1.00 89.25 297 LEU A CA 1
ATOM 2341 C C . LEU A 1 297 ? 5.440 6.534 -14.911 1.00 89.25 297 LEU A C 1
ATOM 2343 O O . LEU A 1 297 ? 4.606 6.494 -14.007 1.00 89.25 297 LEU A O 1
ATOM 2347 N N . MET A 1 298 ? 6.224 7.597 -15.118 1.00 87.81 298 MET A N 1
ATOM 2348 C CA . MET A 1 298 ? 6.205 8.791 -14.264 1.00 87.81 298 MET A CA 1
ATOM 2349 C C . MET A 1 298 ? 4.857 9.517 -14.298 1.00 87.81 298 MET A C 1
ATOM 2351 O O . MET A 1 298 ? 4.320 9.861 -13.248 1.00 87.81 298 MET A O 1
ATOM 2355 N N . ASN A 1 299 ? 4.284 9.724 -15.486 1.00 89.62 299 ASN A N 1
ATOM 2356 C CA . ASN A 1 299 ? 3.007 10.425 -15.636 1.00 89.62 299 ASN A CA 1
ATOM 2357 C C . ASN A 1 299 ? 1.857 9.684 -14.946 1.00 89.62 299 ASN A C 1
ATOM 2359 O O . ASN A 1 299 ? 1.006 10.314 -14.319 1.00 89.62 299 ASN A O 1
ATOM 2363 N N . ILE A 1 300 ? 1.827 8.353 -15.047 1.00 91.00 300 ILE A N 1
ATOM 2364 C CA . ILE A 1 300 ? 0.809 7.542 -14.375 1.00 91.00 300 ILE A CA 1
ATOM 2365 C C . ILE A 1 300 ? 1.014 7.568 -12.858 1.00 91.00 300 ILE A C 1
ATOM 2367 O O . ILE A 1 300 ? 0.045 7.759 -12.127 1.00 91.00 300 ILE A O 1
ATOM 2371 N N . GLN A 1 301 ? 2.250 7.437 -12.372 1.00 88.94 301 GLN A N 1
ATOM 2372 C CA . GLN A 1 301 ? 2.541 7.546 -10.940 1.00 88.94 301 GLN A CA 1
ATOM 2373 C C . GLN A 1 301 ? 2.089 8.908 -10.382 1.00 88.94 301 GLN A C 1
ATOM 2375 O O . GLN A 1 301 ? 1.382 8.968 -9.377 1.00 88.94 301 GLN A O 1
ATOM 2380 N N . GLU A 1 302 ? 2.415 10.000 -11.073 1.00 87.88 302 GLU A N 1
ATOM 2381 C CA . GLU A 1 302 ? 2.009 11.355 -10.689 1.00 87.88 302 GLU A CA 1
ATOM 2382 C C . GLU A 1 302 ? 0.484 11.532 -10.709 1.00 87.88 302 GLU A C 1
ATOM 2384 O O . GLU A 1 302 ? -0.086 12.138 -9.800 1.00 87.88 302 GLU A O 1
ATOM 2389 N N . LEU A 1 303 ? -0.204 10.970 -11.709 1.00 91.50 303 LEU A N 1
ATOM 2390 C CA . LEU A 1 303 ? -1.666 10.986 -11.776 1.00 91.50 303 LEU A CA 1
ATOM 2391 C C . LEU A 1 303 ? -2.286 10.343 -10.529 1.00 91.50 303 LEU A C 1
ATOM 2393 O O . LEU A 1 303 ? -3.159 10.942 -9.903 1.00 91.50 303 LEU A O 1
ATOM 2397 N N . PHE A 1 304 ? -1.827 9.152 -10.146 1.00 92.00 304 PHE A N 1
ATOM 2398 C CA . PHE A 1 304 ? -2.326 8.445 -8.965 1.00 92.00 304 PHE A CA 1
ATOM 2399 C C . PHE A 1 304 ? -2.032 9.206 -7.662 1.00 92.00 304 PHE A C 1
ATOM 2401 O O . PHE A 1 304 ? -2.919 9.326 -6.809 1.00 92.00 304 PHE A O 1
ATOM 2408 N N . SER A 1 305 ? -0.839 9.794 -7.532 1.00 88.44 305 SER A N 1
ATOM 2409 C CA . SER A 1 305 ? -0.485 10.658 -6.397 1.00 88.44 305 SER A CA 1
ATOM 2410 C C . SER A 1 305 ? -1.406 11.876 -6.301 1.00 88.44 305 SER A C 1
ATOM 2412 O O . SER A 1 305 ? -1.917 12.187 -5.224 1.00 88.44 305 SER A O 1
ATOM 2414 N N . ARG A 1 306 ? -1.692 12.542 -7.427 1.00 88.88 306 ARG A N 1
ATOM 2415 C CA . ARG A 1 306 ? -2.601 13.700 -7.478 1.00 88.88 306 ARG A CA 1
ATOM 2416 C C . ARG A 1 306 ? -4.040 13.333 -7.168 1.00 88.88 306 ARG A C 1
ATOM 2418 O O . ARG A 1 306 ? -4.698 14.070 -6.439 1.00 88.88 306 ARG A O 1
ATOM 2425 N N . VAL A 1 307 ? -4.529 12.213 -7.697 1.00 90.81 307 VAL A N 1
ATOM 2426 C CA . VAL A 1 307 ? -5.879 11.717 -7.401 1.00 90.81 307 VAL A CA 1
ATOM 2427 C C . VAL A 1 307 ? -6.005 11.442 -5.907 1.00 90.81 307 VAL A C 1
ATOM 2429 O O . VAL A 1 307 ? -6.909 11.973 -5.271 1.00 90.81 307 VAL A O 1
ATOM 2432 N N . THR A 1 308 ? -5.051 10.714 -5.325 1.00 90.56 308 THR A N 1
ATOM 2433 C CA . THR A 1 308 ? -5.024 10.433 -3.882 1.00 90.56 308 THR A CA 1
ATOM 2434 C C . THR A 1 308 ? -4.998 11.721 -3.062 1.00 90.56 308 THR A C 1
ATOM 2436 O O . THR A 1 308 ? -5.832 11.901 -2.180 1.00 90.56 308 THR A O 1
ATOM 2439 N N . SER A 1 309 ? -4.100 12.653 -3.392 1.00 87.38 309 SER A N 1
ATOM 2440 C CA . SER A 1 309 ? -4.003 13.957 -2.724 1.00 87.38 309 SER A CA 1
ATOM 2441 C C . SER A 1 309 ? -5.319 14.742 -2.796 1.00 87.38 309 SER A C 1
ATOM 2443 O O . SER A 1 309 ? -5.799 15.236 -1.779 1.00 87.38 309 SER A O 1
ATOM 2445 N N . THR A 1 310 ? -5.969 14.762 -3.964 1.00 86.75 310 THR A N 1
ATOM 2446 C CA . THR A 1 310 ? -7.271 15.423 -4.175 1.00 86.75 310 THR A CA 1
ATOM 2447 C C . THR A 1 310 ? -8.398 14.769 -3.370 1.00 86.75 310 THR A C 1
ATOM 2449 O O . THR A 1 310 ? -9.288 15.444 -2.855 1.00 86.75 310 THR A O 1
ATOM 2452 N N . MET A 1 311 ? -8.386 13.441 -3.240 1.00 85.56 311 MET A N 1
ATOM 2453 C CA . MET A 1 311 ? -9.366 12.718 -2.424 1.00 85.56 311 MET A CA 1
ATOM 2454 C C . MET A 1 311 ? -9.132 12.955 -0.924 1.00 85.56 311 MET A C 1
ATOM 2456 O O . MET A 1 311 ? -10.087 13.061 -0.155 1.00 85.56 311 MET A O 1
ATOM 2460 N N . LEU A 1 312 ? -7.874 13.083 -0.497 1.00 83.75 312 LEU A N 1
ATOM 2461 C CA . LEU A 1 312 ? -7.497 13.363 0.892 1.00 83.75 312 LEU A CA 1
ATOM 2462 C C . LEU A 1 312 ? -7.625 14.843 1.275 1.00 83.75 312 LEU A C 1
ATOM 2464 O O . LEU A 1 312 ? -7.741 15.155 2.461 1.00 83.75 312 LEU A O 1
ATOM 2468 N N . SER A 1 313 ? -7.674 15.765 0.312 1.00 79.31 313 SER A N 1
ATOM 2469 C CA . SER A 1 313 ? -7.861 17.203 0.539 1.00 79.31 313 SER A CA 1
ATOM 2470 C C . SER A 1 313 ? -9.311 17.567 0.897 1.00 79.31 313 SER A C 1
ATOM 2472 O O . SER A 1 313 ? -9.870 18.540 0.396 1.00 79.31 313 SER A O 1
ATOM 2474 N N . TRP A 1 314 ? -9.942 16.802 1.790 1.00 71.25 314 TRP A N 1
ATOM 2475 C CA . TRP A 1 314 ? -11.343 16.973 2.191 1.00 71.25 314 TRP A CA 1
ATOM 2476 C C . TRP A 1 314 ? -11.620 18.330 2.863 1.00 71.25 314 TRP A C 1
ATOM 2478 O O . TRP A 1 314 ? -12.756 18.799 2.871 1.00 71.25 314 TRP A O 1
ATOM 2488 N N . ARG A 1 315 ? -10.588 18.961 3.450 1.00 67.06 315 ARG A N 1
ATOM 2489 C CA . ARG A 1 315 ? -10.697 20.281 4.095 1.00 67.06 315 ARG A CA 1
ATOM 2490 C C . ARG A 1 315 ? -10.752 21.441 3.107 1.00 67.06 315 ARG A C 1
ATOM 2492 O O . ARG A 1 315 ? -11.129 22.541 3.511 1.00 67.06 315 ARG A O 1
ATOM 2499 N N . ASP A 1 316 ? -10.390 21.212 1.848 1.00 66.31 316 ASP A N 1
ATOM 2500 C CA . ASP A 1 316 ? -10.455 22.229 0.811 1.00 66.31 316 ASP A CA 1
ATOM 2501 C C . ASP A 1 316 ? -11.838 22.215 0.135 1.00 66.31 316 ASP A C 1
ATOM 2503 O O . ASP A 1 316 ? -12.231 21.274 -0.564 1.00 66.31 316 ASP A O 1
ATOM 2507 N N . ALA A 1 317 ? -12.592 23.295 0.351 1.00 58.41 317 ALA A N 1
ATOM 2508 C CA . ALA A 1 317 ? -13.908 23.514 -0.241 1.00 58.41 317 ALA A CA 1
ATOM 2509 C C . ALA A 1 317 ? -13.872 23.598 -1.782 1.00 58.41 317 ALA A C 1
ATOM 2511 O O . ALA A 1 317 ? -14.893 23.370 -2.433 1.00 58.41 317 ALA A O 1
ATOM 2512 N N . TYR A 1 318 ? -12.725 23.940 -2.382 1.00 53.69 318 TYR A N 1
ATOM 2513 C CA . TYR A 1 318 ? -12.548 23.932 -3.835 1.00 53.69 318 TYR A CA 1
ATOM 2514 C C . TYR A 1 318 ? -12.255 22.526 -4.361 1.00 53.69 318 TYR A C 1
ATOM 2516 O O . TYR A 1 318 ? -12.881 22.111 -5.335 1.00 53.69 318 TYR A O 1
ATOM 2524 N N . ALA A 1 319 ? -11.387 21.761 -3.696 1.00 53.22 319 ALA A N 1
ATOM 2525 C CA . ALA A 1 319 ? -11.097 20.379 -4.085 1.00 53.22 319 ALA A CA 1
ATOM 2526 C C . ALA A 1 319 ? -12.338 19.470 -3.993 1.00 53.22 319 ALA A C 1
ATOM 2528 O O . ALA A 1 319 ? -12.600 18.665 -4.888 1.00 53.22 319 ALA A O 1
ATOM 2529 N N . THR A 1 320 ? -13.172 19.667 -2.969 1.00 54.31 320 THR A N 1
ATOM 2530 C CA . THR A 1 320 ? -14.453 18.951 -2.806 1.00 54.31 320 THR A CA 1
ATOM 2531 C C . THR A 1 320 ? -15.496 19.283 -3.878 1.00 54.31 320 THR A C 1
ATOM 2533 O O . THR A 1 320 ? -16.387 18.472 -4.108 1.00 54.31 320 THR A O 1
ATOM 2536 N N . ARG A 1 321 ? -15.392 20.423 -4.579 1.00 53.91 321 ARG A N 1
ATOM 2537 C CA . ARG A 1 321 ? -16.252 20.748 -5.737 1.00 53.91 321 ARG A CA 1
ATOM 2538 C C . ARG A 1 321 ? -15.800 20.082 -7.038 1.00 53.91 321 ARG A C 1
ATOM 2540 O O . ARG A 1 321 ? -16.596 19.995 -7.968 1.00 53.91 321 ARG A O 1
ATOM 2547 N N . ILE A 1 322 ? -14.535 19.670 -7.123 1.00 50.09 322 ILE A N 1
ATOM 2548 C CA . ILE A 1 322 ? -13.938 19.074 -8.328 1.00 50.09 322 ILE A CA 1
ATOM 2549 C C . ILE A 1 322 ? -14.040 17.542 -8.286 1.00 50.09 322 ILE A C 1
ATOM 2551 O O . ILE A 1 322 ? -14.195 16.913 -9.332 1.00 50.09 322 ILE A O 1
ATOM 2555 N N . SER A 1 323 ? -14.023 16.936 -7.095 1.00 42.44 323 SER A N 1
ATOM 2556 C CA . SER A 1 323 ? -14.371 15.521 -6.931 1.00 42.44 323 SER A CA 1
ATOM 2557 C C . SER A 1 323 ? -15.883 15.330 -7.092 1.00 42.44 323 SER A C 1
ATOM 2559 O O . SER A 1 323 ? -16.646 15.981 -6.376 1.00 42.44 323 SER A O 1
ATOM 2561 N N . PRO A 1 324 ? -16.358 14.444 -7.990 1.00 38.16 324 PRO A N 1
ATOM 2562 C CA . PRO A 1 324 ? -17.773 14.120 -8.046 1.00 38.16 324 PRO A CA 1
ATOM 2563 C C . PRO A 1 324 ? -18.167 13.514 -6.702 1.00 38.16 324 PRO A C 1
ATOM 2565 O O . PRO A 1 324 ? -17.615 12.499 -6.278 1.00 38.16 324 PRO A O 1
ATOM 2568 N N . SER A 1 325 ? -19.114 14.154 -6.023 1.00 35.03 325 SER A N 1
ATOM 2569 C CA . SER A 1 325 ? -19.815 13.565 -4.893 1.00 35.03 325 SER A CA 1
ATOM 2570 C C . SER A 1 325 ? -20.338 12.195 -5.326 1.00 35.03 325 SER A C 1
ATOM 2572 O O . SER A 1 325 ? -21.217 12.121 -6.189 1.00 35.03 325 SER A O 1
ATOM 2574 N N . ALA A 1 326 ? -19.759 11.118 -4.789 1.00 35.38 326 ALA A N 1
ATOM 2575 C CA . ALA A 1 326 ? -20.327 9.790 -4.964 1.00 35.38 326 ALA A CA 1
ATOM 2576 C C . ALA A 1 326 ? -21.764 9.831 -4.401 1.00 35.38 326 ALA A C 1
ATOM 2578 O O . ALA A 1 326 ? -21.935 10.357 -3.297 1.00 35.38 326 ALA A O 1
ATOM 2579 N N . PRO A 1 327 ? -22.773 9.381 -5.169 1.00 33.50 327 PRO A N 1
ATOM 2580 C CA . PRO A 1 327 ? -24.174 9.429 -4.760 1.00 33.50 327 PRO A CA 1
ATOM 2581 C C . PRO A 1 327 ? -24.473 8.578 -3.524 1.00 33.50 327 PRO A C 1
ATOM 2583 O O . PRO A 1 327 ? -23.757 7.571 -3.294 1.00 33.50 327 PRO A O 1
#

pLDDT: mean 79.21, std 17.29, range [33.5, 97.62]

Sequence (327 aa):
MGLHGRQDPSTGLWAIRDTIYRRPSTTRKLVEAKTLAAPWLRDERFDLIDLPPQDLESPAATEEAFDEERRSVDERIRRGDLAAALYRVQVDLSGAKDDNVSETVSSTYQYLKQATVDGDKLFPDLSAHLVSVDVRLYTRSKLPAILLRLDQDPLFIDDIRSGRAGQSTDSLMFGSNSDLFGSGVLTDTFLGPLFACRSPLLWAVHGQRLLGTVVFNLGKMIPGVTPHPVEPLQLLPRTAPISWPGTANNELPSQRWADAIDWWVLKLDQMFACLSDPSNFSDANGSYLPYHHQNWLMNIQELFSRVTSTMLSWRDAYATRISPSAP

Solvent-accessible surface area (backbone atoms only — not comparable to full-atom values): 18904 Å² total; per-residue (Å²): 132,94,70,71,62,46,70,37,88,89,78,71,44,46,37,37,66,76,61,92,76,64,70,79,71,88,82,67,75,45,34,47,68,44,81,27,36,41,83,87,47,95,65,75,39,50,86,72,70,81,66,66,82,57,81,68,90,44,95,87,62,49,73,67,56,50,54,51,51,50,52,58,35,53,56,39,35,75,72,70,35,62,69,35,56,57,48,44,50,32,53,54,47,57,66,42,54,63,93,43,39,48,59,50,54,50,51,52,50,50,54,51,57,66,35,61,55,100,84,40,62,68,25,82,43,38,27,34,30,40,39,40,46,36,67,66,48,48,54,39,64,45,43,26,58,53,51,51,46,48,75,75,34,75,61,52,63,56,33,54,74,69,53,56,54,76,64,48,92,88,45,62,80,57,42,96,38,43,79,59,61,76,43,29,89,58,34,66,44,76,50,26,46,70,62,29,71,53,47,64,35,34,42,60,51,59,22,57,43,53,36,24,33,42,37,38,35,34,30,46,72,42,78,66,66,66,100,60,77,88,49,80,73,64,66,60,88,70,91,65,89,73,79,74,80,67,86,70,87,72,74,55,60,40,67,58,54,52,53,48,51,46,51,50,35,51,50,50,24,58,48,46,63,54,74,41,37,62,67,81,31,41,51,101,84,34,38,55,38,40,67,61,46,42,52,52,55,52,53,52,50,50,49,34,41,50,50,22,51,49,39,64,36,65,84,36,77,66,45,55,70,70,47,78,78,79,131

Secondary structure (DSSP, 8-state):
----EEE-TTT--EEEP--TT----TT--SEEEEEEE-TT-SS--GGG----------TT--HHHHHHHHHHHHHHHHTT-HHHHHHHHHHHHHT--GGGHHHHHHHHHHHHHH-EETTEES-TT-EEEEEEE-HHHHHHHHHHHHHHHHHH-TTHHHHHHTTGGG--TT--TTGGGHHHHSS-SS-HHHHHHHHHTTTTEEEEEEEEETTEEEEEEEEEEEE-S-SS-SSGGGGTT--S-------------HHHHHHHHHHHHHHHHHHHHHHT-GGGGB-TTSBB-HHHHHHHHHHHHHHHHHHHHHHH-TT-TTHHHHS----

Nearest PDB structures (foldseek):
  8jhr-assembly1_A  TM=3.374E-01  e=5.605E+00  Homo sapiens
  4l9i-assembly1_B  TM=2.263E-01  e=3.844E+00  Bos taurus

Radius of gyration: 22.49 Å; Cα contacts (8 Å, |Δi|>4): 408; chains: 1; bounding box: 60×50×63 Å